Protein AF-0000000080769243 (afdb_homodimer)

Nearest PDB structures (foldseek):
  4acv-assembly1_B  TM=6.816E-01  e=6.305E-05  Listeria monocytogenes 10403S
  8gtf-assembly1_k  TM=6.529E-01  e=3.506E-05  Dinoroseobacter phage vB_DshS-R4C
  6u5f-assembly1_A  TM=6.646E-01  e=3.218E-04  Pseudomonas aeruginosa PAO1
  2gjv-assembly1_A  TM=6.285E-01  e=2.825E-04  Salmonella enterica subsp. enterica serovar Typhimurium
  6tba-assembly1_4A  TM=6.570E-01  e=7.512E-04  Rhodobacter capsulatus SB 1003

Radius of gyration: 19.77 Å; Cα contacts (8 Å, |Δi|>4): 513; chains: 2; bounding box: 41×65×38 Å

Foldseek 3Di:
DWPVVVLQVLLCVLFVSQEEEPDGDPPPDPWHKYKYFPAFDDDDDPDDDDQKGKTKMKMKIKHQDQVSQQVSVVVSVVSQCPPPAWNKAWPDDWDWDADPVVRITMIMTMTMTMIGD/DPPVVVLQVLLCVLFVSQEEEPDGDPPPDPWHKYKYFPAFDDDDDPDDRDQKDKTKMKMKIKHQDQVSQLVSVVVSVVSQCPPPAFVWAWPDDKDWDADPVVRITMIMTITMTMHGD

InterPro domains:
  IPR021508 Tail completion protein gp17 [PF11367] (15-115)

Structure (mmCIF, N/CA/C/O backbone):
data_AF-0000000080769243-model_v1
#
loop_
_entity.id
_entity.type
_entity.pdbx_description
1 polymer 'DUF3168 domain-containing protein'
#
loop_
_atom_site.group_PDB
_atom_site.id
_atom_site.type_symbol
_atom_site.label_atom_id
_atom_site.label_alt_id
_atom_site.label_comp_id
_atom_site.label_asym_id
_atom_site.label_entity_id
_atom_site.label_seq_id
_atom_site.pdbx_PDB_ins_code
_atom_site.Cartn_x
_atom_site.Cartn_y
_atom_site.Cartn_z
_atom_site.occupancy
_atom_site.B_iso_or_equiv
_atom_site.auth_seq_id
_atom_site.auth_comp_id
_atom_site.auth_asym_id
_atom_site.auth_atom_id
_atom_site.pdbx_PDB_model_num
ATOM 1 N N . MET A 1 1 ? 10.164 26.531 10.617 1 59.25 1 MET A N 1
ATOM 2 C CA . MET A 1 1 ? 10.5 25.141 10.367 1 59.25 1 MET A CA 1
ATOM 3 C C . MET A 1 1 ? 9.234 24.297 10.219 1 59.25 1 MET A C 1
ATOM 5 O O . MET A 1 1 ? 8.758 23.719 11.195 1 59.25 1 MET A O 1
ATOM 9 N N . ALA A 1 2 ? 8.359 24.609 9.273 1 86.56 2 ALA A N 1
ATOM 10 C CA . ALA A 1 2 ? 6.918 24.688 9.5 1 86.56 2 ALA A CA 1
ATOM 11 C C . ALA A 1 2 ? 6.246 23.344 9.25 1 86.56 2 ALA A C 1
ATOM 13 O O . ALA A 1 2 ? 6.43 22.406 10.023 1 86.56 2 ALA A O 1
ATOM 14 N N . VAL A 1 3 ? 6.09 23.016 8.141 1 94.38 3 VAL A N 1
ATOM 15 C CA . VAL A 1 3 ? 5.293 21.812 7.867 1 94.38 3 VAL A CA 1
ATOM 16 C C . VAL A 1 3 ? 6.133 20.562 8.109 1 94.38 3 VAL A C 1
ATOM 18 O O . VAL A 1 3 ? 5.617 19.547 8.562 1 94.38 3 VAL A O 1
ATOM 21 N N . GLU A 1 4 ? 7.527 20.641 7.988 1 95.06 4 GLU A N 1
ATOM 22 C CA . GLU A 1 4 ? 8.438 19.516 8.172 1 95.06 4 GLU A CA 1
ATOM 23 C C . GLU A 1 4 ? 8.523 19.125 9.641 1 95.06 4 GLU A C 1
ATOM 25 O O . GLU A 1 4 ? 8.656 17.938 9.961 1 95.06 4 GLU A O 1
ATOM 30 N N . ASP A 1 5 ? 8.492 20.078 10.5 1 96 5 ASP A N 1
ATOM 31 C CA . ASP A 1 5 ? 8.5 19.766 11.93 1 96 5 ASP A CA 1
ATOM 32 C C . ASP A 1 5 ? 7.238 19.016 12.336 1 96 5 ASP A C 1
ATOM 34 O O . ASP A 1 5 ? 7.297 18.094 13.148 1 96 5 ASP A O 1
ATOM 38 N N . ASP A 1 6 ? 6.117 19.484 11.836 1 97.19 6 ASP A N 1
ATOM 39 C CA . ASP A 1 6 ? 4.855 18.797 12.125 1 97.19 6 ASP A CA 1
ATOM 40 C C . ASP A 1 6 ? 4.859 17.375 11.578 1 97.19 6 ASP A C 1
ATOM 42 O O . ASP A 1 6 ? 4.355 16.453 12.227 1 97.19 6 ASP A O 1
ATOM 46 N N . ILE A 1 7 ? 5.465 17.203 10.391 1 97.88 7 ILE A N 1
ATOM 47 C CA . ILE A 1 7 ? 5.559 15.867 9.789 1 97.88 7 ILE A CA 1
ATOM 48 C C . ILE A 1 7 ? 6.395 14.961 10.68 1 97.88 7 ILE A C 1
ATOM 50 O O . ILE A 1 7 ? 5.996 13.828 10.977 1 97.88 7 ILE A O 1
ATOM 54 N N . ARG A 1 8 ? 7.523 15.43 11.125 1 97.88 8 ARG A N 1
ATOM 55 C CA . ARG A 1 8 ? 8.383 14.625 11.992 1 97.88 8 ARG A CA 1
ATOM 56 C C . ARG A 1 8 ? 7.68 14.281 13.297 1 97.88 8 ARG A C 1
ATOM 58 O O . ARG A 1 8 ? 7.75 13.148 13.773 1 97.88 8 ARG A O 1
ATOM 65 N N . ARG A 1 9 ? 6.992 15.25 13.812 1 97.94 9 ARG A N 1
ATOM 66 C CA . ARG A 1 9 ? 6.273 15.047 15.062 1 97.94 9 ARG A CA 1
ATOM 67 C C . ARG A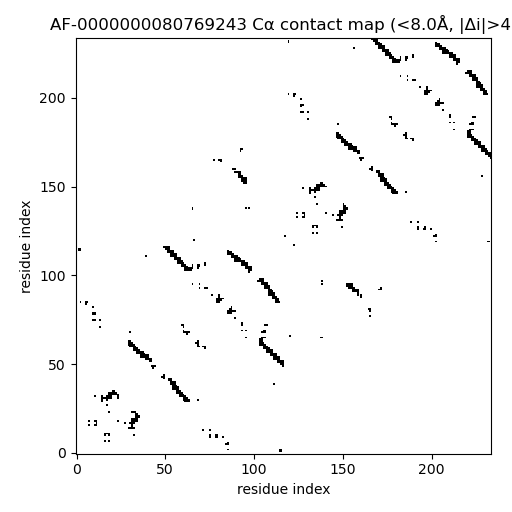 1 9 ? 5.281 13.891 14.945 1 97.94 9 ARG A C 1
ATOM 69 O O . ARG A 1 9 ? 5.184 13.055 15.836 1 97.94 9 ARG A O 1
ATOM 76 N N . VAL A 1 10 ? 4.582 13.844 13.867 1 98.25 10 VAL A N 1
ATOM 77 C CA . VAL A 1 10 ? 3.523 12.859 13.695 1 98.25 10 VAL A CA 1
ATOM 78 C C . VAL A 1 10 ? 4.133 11.508 13.336 1 98.25 10 VAL A C 1
ATOM 80 O O . VAL A 1 10 ? 3.666 10.461 13.805 1 98.25 10 VAL A O 1
ATOM 83 N N . ALA A 1 11 ? 5.223 11.484 12.531 1 98.69 11 ALA A N 1
ATOM 84 C CA . ALA A 1 11 ? 5.75 10.242 11.969 1 98.69 11 ALA A CA 1
ATOM 85 C C . ALA A 1 11 ? 6.723 9.57 12.938 1 98.69 11 ALA A C 1
ATOM 87 O O . ALA A 1 11 ? 6.871 8.352 12.93 1 98.69 11 ALA A O 1
ATOM 88 N N . ALA A 1 12 ? 7.297 10.297 13.836 1 98.5 12 ALA A N 1
ATOM 89 C CA . ALA A 1 12 ? 8.414 9.844 14.664 1 98.5 12 ALA A CA 1
ATOM 90 C C . ALA A 1 12 ? 8.016 8.648 15.523 1 98.5 12 ALA A C 1
ATOM 92 O O . ALA A 1 12 ? 8.766 7.676 15.633 1 98.5 12 ALA A O 1
ATOM 93 N N . PRO A 1 13 ? 6.848 8.594 16.109 1 98.38 13 PRO A N 1
ATOM 94 C CA . PRO A 1 13 ? 6.496 7.504 17.016 1 98.38 13 PRO A CA 1
ATOM 95 C C . PRO A 1 13 ? 6.422 6.148 16.328 1 98.38 13 PRO A C 1
ATOM 97 O O . PRO A 1 13 ? 6.5 5.105 16.984 1 98.38 13 PRO A O 1
ATOM 100 N N . PHE A 1 14 ? 6.336 6.129 15.07 1 98.31 14 PHE A N 1
ATOM 101 C CA . PHE A 1 14 ? 6.121 4.875 14.359 1 98.31 14 PHE A CA 1
ATOM 102 C C . PHE A 1 14 ? 7.453 4.219 14.008 1 98.31 14 PHE A C 1
ATOM 104 O O . PHE A 1 14 ? 7.496 3.041 13.648 1 98.31 14 PH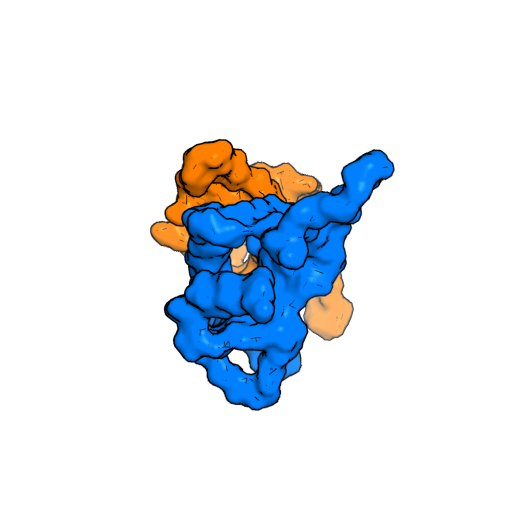E A O 1
ATOM 111 N N . VAL A 1 15 ? 8.594 5.062 14.055 1 98.5 15 VAL A N 1
ATOM 112 C CA . VAL A 1 15 ? 9.859 4.539 13.555 1 98.5 15 VAL A CA 1
ATOM 113 C C . VAL A 1 15 ? 11.008 5.02 14.445 1 98.5 15 VAL A C 1
ATOM 115 O O . VAL A 1 15 ? 12.117 5.25 13.969 1 98.5 15 VAL A O 1
ATOM 118 N N . ASP A 1 16 ? 10.695 5.246 15.688 1 97.44 16 ASP A N 1
ATOM 119 C CA . ASP A 1 16 ? 11.68 5.672 16.672 1 97.44 16 ASP A CA 1
ATOM 120 C C . ASP A 1 16 ? 12.508 6.84 16.156 1 97.44 16 ASP A C 1
ATOM 122 O O . ASP A 1 16 ? 13.742 6.809 16.219 1 97.44 16 ASP A O 1
ATOM 126 N N . ASP A 1 17 ? 11.891 7.805 15.484 1 97.69 17 ASP A N 1
ATOM 127 C CA . ASP A 1 17 ? 12.406 9.109 15.086 1 97.69 17 ASP A CA 1
ATOM 128 C C . ASP A 1 17 ? 13.266 9 13.828 1 97.69 17 ASP A C 1
ATOM 130 O O . ASP A 1 17 ? 13.945 9.961 13.445 1 97.69 17 ASP A O 1
ATOM 134 N N . ARG A 1 18 ? 13.234 7.848 13.219 1 98.5 18 ARG A N 1
ATOM 135 C CA . ARG A 1 18 ? 13.977 7.703 11.969 1 98.5 18 ARG A CA 1
ATOM 136 C C . ARG A 1 18 ? 13.148 8.18 10.781 1 98.5 18 ARG A C 1
ATOM 138 O O . ARG A 1 18 ? 12.734 7.379 9.938 1 98.5 18 ARG A O 1
ATOM 145 N N . VAL A 1 19 ? 12.93 9.484 10.734 1 98.62 19 VAL A N 1
ATOM 146 C CA . VAL A 1 19 ? 12.172 10.188 9.711 1 98.62 19 VAL A CA 1
ATOM 147 C C . VAL A 1 19 ? 13.094 11.117 8.922 1 98.62 19 VAL A C 1
ATOM 149 O O . VAL A 1 19 ? 13.727 12 9.5 1 98.62 19 VAL A O 1
ATOM 152 N N . PHE A 1 20 ? 13.172 10.922 7.586 1 98.31 20 PHE A N 1
ATOM 153 C CA . PHE A 1 20 ? 14.156 11.656 6.797 1 98.31 20 PHE A CA 1
ATOM 154 C C . PHE A 1 20 ? 13.508 12.289 5.57 1 98.31 20 PHE A C 1
ATOM 156 O O . PHE A 1 20 ? 12.727 11.641 4.871 1 98.31 20 PHE A O 1
ATOM 163 N N . PRO A 1 21 ? 13.805 13.508 5.293 1 96.44 21 PRO A N 1
ATOM 164 C CA . PRO A 1 21 ? 13.406 14.07 4 1 96.44 21 PRO A CA 1
ATOM 165 C C . PRO A 1 21 ? 14.195 13.484 2.832 1 96.44 21 PRO A C 1
ATOM 167 O O . PRO A 1 21 ? 15.406 13.25 2.951 1 96.44 21 PRO A O 1
ATOM 170 N N . ASP A 1 22 ? 13.555 13.164 1.809 1 94.38 22 ASP A N 1
ATOM 171 C CA . ASP A 1 22 ? 14.094 12.719 0.526 1 94.38 22 ASP A CA 1
ATOM 172 C C . ASP A 1 22 ? 14.703 11.32 0.638 1 94.38 22 ASP A C 1
ATOM 174 O O . ASP A 1 22 ? 14.109 10.344 0.177 1 94.38 22 ASP A O 1
ATOM 178 N N . GLU A 1 23 ? 15.852 11.188 1.391 1 93.19 23 GLU A N 1
ATOM 179 C CA . GLU A 1 23 ? 16.547 9.906 1.482 1 93.19 23 GLU A CA 1
ATOM 180 C C . GLU A 1 23 ? 17.125 9.688 2.877 1 93.19 23 GLU A C 1
ATOM 182 O O . GLU A 1 23 ? 17.562 10.641 3.527 1 93.19 23 GLU A O 1
ATOM 187 N N . ALA A 1 24 ? 17.031 8.453 3.271 1 95.81 24 ALA A N 1
ATOM 188 C CA . ALA A 1 24 ? 17.672 8.078 4.531 1 95.81 24 ALA A CA 1
ATOM 189 C C . ALA A 1 24 ? 19.156 7.805 4.332 1 95.81 24 ALA A C 1
ATOM 191 O O . ALA A 1 24 ? 19.578 7.332 3.268 1 95.81 24 ALA A O 1
ATOM 192 N N . PRO A 1 25 ? 20 8.148 5.406 1 94.56 25 PRO A N 1
ATOM 193 C CA . PRO A 1 25 ? 21.406 7.727 5.336 1 94.56 25 PRO A CA 1
ATOM 194 C C . PRO A 1 25 ? 21.562 6.227 5.098 1 94.56 25 PRO A C 1
ATOM 196 O O . PRO A 1 25 ? 20.688 5.445 5.473 1 94.56 25 PRO A O 1
ATOM 199 N N . ALA A 1 26 ? 22.734 5.949 4.551 1 88.25 26 ALA A N 1
ATOM 200 C CA . ALA A 1 26 ? 23.047 4.539 4.312 1 88.25 26 ALA A CA 1
ATOM 201 C C . ALA A 1 26 ? 23.047 3.752 5.617 1 88.25 26 ALA A C 1
ATOM 203 O O . ALA A 1 26 ? 23.469 4.262 6.656 1 88.25 26 ALA A O 1
ATOM 204 N N . ASP A 1 27 ? 22.516 2.713 5.699 1 90.12 27 ASP A N 1
ATOM 205 C CA . ASP A 1 27 ? 22.578 1.75 6.793 1 90.12 27 ASP A CA 1
ATOM 206 C C . ASP A 1 27 ? 21.609 2.127 7.906 1 90.12 27 ASP A C 1
ATOM 208 O O . ASP A 1 27 ? 21.75 1.683 9.047 1 90.12 27 ASP A O 1
ATOM 212 N N . THR A 1 28 ? 20.672 3.086 7.598 1 96.06 28 THR A N 1
ATOM 213 C CA . THR A 1 28 ? 19.641 3.387 8.586 1 96.06 28 THR A CA 1
ATOM 214 C C . THR A 1 28 ? 18.938 2.111 9.031 1 96.06 28 THR A C 1
ATOM 216 O O . THR A 1 28 ? 18.484 1.322 8.195 1 96.06 28 THR A O 1
ATOM 219 N N . PRO A 1 29 ? 18.891 1.862 10.375 1 96.81 29 PRO A N 1
ATOM 220 C CA . PRO A 1 29 ? 18.141 0.688 10.836 1 96.81 29 PRO A CA 1
ATOM 221 C C . PRO A 1 29 ? 16.656 0.736 10.453 1 96.81 29 PRO A C 1
ATOM 223 O O . PRO A 1 29 ? 16.078 1.819 10.367 1 96.81 29 PRO A O 1
ATOM 226 N N . LEU A 1 30 ? 16.047 -0.409 10.367 1 96.62 30 LEU A N 1
ATOM 227 C CA . LEU A 1 30 ? 14.625 -0.543 10.055 1 96.62 30 LEU A CA 1
ATOM 228 C C . LEU A 1 30 ? 13.789 -0.643 11.328 1 96.62 30 LEU A C 1
ATOM 230 O O . LEU A 1 30 ? 14.281 -1.127 12.359 1 96.62 30 LEU A O 1
ATOM 234 N N . PRO A 1 31 ? 12.609 -0.027 11.211 1 98.06 31 PRO A N 1
ATOM 235 C CA . PRO A 1 31 ? 11.938 0.695 10.125 1 98.06 31 PRO A CA 1
ATOM 236 C C . PRO A 1 31 ? 12.242 2.191 10.133 1 98.06 31 PRO A C 1
ATOM 238 O O . PRO A 1 31 ? 12.602 2.744 11.18 1 98.06 31 PRO A O 1
ATOM 241 N N . TYR A 1 32 ? 12.086 2.838 9.039 1 98.5 32 TYR A N 1
ATOM 242 C CA . TYR A 1 32 ? 12.203 4.289 8.953 1 98.5 32 TYR A CA 1
ATOM 243 C C . TYR A 1 32 ? 11.25 4.852 7.902 1 98.5 32 TYR A C 1
ATOM 245 O O . TYR A 1 32 ? 10.688 4.102 7.098 1 98.5 32 TYR A O 1
ATOM 253 N N . VAL A 1 33 ? 11.062 6.152 7.902 1 98.56 33 VAL A N 1
ATOM 254 C CA . VAL A 1 33 ? 10.188 6.863 6.973 1 98.56 33 VAL A CA 1
ATOM 255 C C . VAL A 1 33 ? 11 7.891 6.191 1 98.56 33 VAL A C 1
ATOM 257 O O . VAL A 1 33 ? 11.82 8.609 6.762 1 98.56 33 VAL A O 1
ATOM 260 N N . THR A 1 34 ? 10.797 7.918 4.898 1 97.94 34 THR A N 1
ATOM 261 C CA . THR A 1 34 ? 11.219 9.062 4.094 1 97.94 34 THR A CA 1
ATOM 262 C C . THR A 1 34 ? 10 9.82 3.566 1 97.94 34 THR A C 1
ATOM 264 O O . THR A 1 34 ? 8.922 9.25 3.41 1 97.94 34 THR A O 1
ATOM 267 N N . TYR A 1 35 ? 10.133 11.086 3.355 1 98.31 35 TYR A N 1
ATOM 268 C CA . TYR A 1 35 ? 9.07 11.883 2.75 1 98.31 35 TYR A CA 1
ATOM 269 C C . TYR A 1 35 ? 9.656 12.969 1.853 1 98.31 35 TYR A C 1
ATOM 271 O O . TYR A 1 35 ? 10.789 13.406 2.055 1 98.31 35 TYR A O 1
ATOM 279 N N . GLN A 1 36 ? 8.859 13.328 0.848 1 96.38 36 GLN A N 1
ATOM 280 C CA . GLN A 1 36 ? 9.25 14.391 -0.078 1 96.38 36 GLN A CA 1
ATOM 281 C C . GLN A 1 36 ? 8.023 15.117 -0.618 1 96.38 36 GLN A C 1
ATOM 283 O O . GLN A 1 36 ? 6.988 14.5 -0.882 1 96.38 36 GLN A O 1
ATOM 288 N N . GLN A 1 37 ? 8.141 16.422 -0.727 1 94.12 37 GLN A N 1
ATOM 289 C CA . GLN A 1 37 ? 7.117 17.156 -1.47 1 94.12 37 GLN A CA 1
ATOM 290 C C . GLN A 1 37 ? 7.277 16.938 -2.973 1 94.12 37 GLN A C 1
ATOM 292 O O . GLN A 1 37 ? 8.336 17.219 -3.537 1 94.12 37 GLN A O 1
ATOM 297 N N . ILE A 1 38 ? 6.285 16.5 -3.607 1 93.12 38 ILE A N 1
ATOM 298 C CA . ILE A 1 38 ? 6.383 16.141 -5.02 1 93.12 38 ILE A CA 1
ATOM 299 C C . ILE A 1 38 ? 5.445 17.016 -5.844 1 93.12 38 ILE A C 1
ATOM 301 O O . ILE A 1 38 ? 5.098 16.672 -6.973 1 93.12 38 ILE A O 1
ATOM 305 N N . GLY A 1 39 ? 4.961 18.031 -5.309 1 89.69 39 GLY A N 1
ATOM 306 C CA . GLY A 1 39 ? 4.07 18.969 -5.969 1 89.69 39 GLY A CA 1
ATOM 307 C C . GLY A 1 39 ? 3.127 19.672 -5.012 1 89.69 39 GLY A C 1
ATOM 308 O O . GLY A 1 39 ? 3.477 19.922 -3.855 1 89.69 39 GLY A O 1
ATOM 309 N N . GLY A 1 40 ? 1.991 20.125 -5.512 1 83.75 40 GLY A N 1
ATOM 310 C CA . GLY A 1 40 ? 0.984 20.828 -4.734 1 83.75 40 GLY A CA 1
ATOM 311 C C . GLY A 1 40 ? 0.076 21.688 -5.582 1 83.75 40 GLY A C 1
ATOM 312 O O . GLY A 1 40 ? 0.248 21.781 -6.801 1 83.75 40 GLY A O 1
ATOM 313 N N . ARG A 1 41 ? -1.071 22.047 -5.039 1 73.94 41 ARG A N 1
ATOM 314 C CA . ARG A 1 41 ? -2.025 22.922 -5.711 1 73.94 41 ARG A CA 1
ATOM 315 C C . ARG A 1 41 ? -1.67 24.391 -5.488 1 73.94 41 ARG A C 1
ATOM 317 O O . ARG A 1 41 ? -1.528 24.828 -4.344 1 73.94 41 ARG A O 1
ATOM 324 N N . PRO A 1 42 ? -1.353 25 -6.746 1 70.44 42 PRO A N 1
ATOM 325 C CA . PRO A 1 42 ? -1.175 26.438 -6.535 1 70.44 42 PRO A CA 1
ATOM 326 C C . PRO A 1 42 ? -2.469 27.141 -6.125 1 70.44 42 PRO A C 1
ATOM 328 O O . PRO A 1 42 ? -3.549 26.766 -6.598 1 70.44 42 PRO A O 1
ATOM 331 N N . PHE A 1 43 ? -2.512 27.688 -5.02 1 65.69 43 PHE A N 1
ATOM 332 C CA . PHE A 1 43 ? -3.648 28.5 -4.617 1 65.69 43 PHE A CA 1
ATOM 333 C C . PHE A 1 43 ? -3.346 29.984 -4.812 1 65.69 43 PHE A C 1
ATOM 335 O O . PHE A 1 43 ? -2.402 30.516 -4.223 1 65.69 43 PHE A O 1
ATOM 342 N N . THR A 1 44 ? -3.762 30.531 -6.055 1 66.19 44 THR A N 1
ATOM 343 C CA . THR A 1 44 ? -3.555 31.953 -6.289 1 66.19 44 THR A CA 1
ATOM 344 C C . THR A 1 44 ? -4.844 32.75 -6.051 1 66.19 44 THR A C 1
ATOM 346 O O . THR A 1 44 ? -5.93 32.281 -6.41 1 66.19 44 THR A O 1
ATOM 349 N N . PHE A 1 45 ? -4.793 33.562 -5.059 1 64.56 45 PHE A N 1
ATOM 350 C CA . PHE A 1 45 ? -5.875 34.531 -4.938 1 64.56 45 PHE A CA 1
ATOM 351 C C . PHE A 1 45 ? -5.656 35.719 -5.875 1 64.56 45 PHE A C 1
ATOM 353 O O . PHE A 1 45 ? -4.52 36.031 -6.254 1 64.56 45 PHE A O 1
ATOM 360 N N . LEU A 1 46 ? -6.836 36.125 -6.449 1 65.81 46 LEU A N 1
ATOM 361 C CA . LEU A 1 46 ? -6.773 37.344 -7.238 1 65.81 46 LEU A CA 1
ATOM 362 C C . LEU A 1 46 ? -6.039 38.469 -6.48 1 65.81 46 LEU A C 1
ATOM 364 O O . LEU A 1 46 ? -5.32 39.25 -7.082 1 65.81 46 LEU A O 1
ATOM 368 N N . ASP A 1 47 ? -6.375 38.656 -5.191 1 65 47 ASP A N 1
ATOM 369 C CA . ASP A 1 47 ? -5.762 39.75 -4.453 1 65 47 ASP A CA 1
ATOM 370 C C . ASP A 1 47 ? -4.922 39.219 -3.287 1 65 47 ASP A C 1
ATOM 372 O O . ASP A 1 47 ? -5.465 38.781 -2.279 1 65 47 ASP A O 1
ATOM 376 N N . GLY A 1 48 ? -3.613 39.188 -3.355 1 70.75 48 GLY A N 1
ATOM 377 C CA . GLY A 1 48 ? -2.621 39 -2.311 1 70.75 48 GLY A CA 1
ATOM 378 C C . GLY A 1 48 ? -2.193 37.531 -2.164 1 70.75 48 GLY A C 1
ATOM 379 O O . GLY A 1 48 ? -2.508 36.719 -3.016 1 70.75 48 GLY A O 1
ATOM 380 N N . LEU A 1 49 ? -1.241 37.344 -1.346 1 72.06 49 LEU A N 1
ATOM 381 C CA . LEU A 1 49 ? -0.679 36.031 -1.06 1 72.06 49 LEU A CA 1
ATOM 382 C C . LEU A 1 49 ? -1.528 35.281 -0.034 1 72.06 49 LEU A C 1
ATOM 384 O O . LEU A 1 49 ? -1.909 35.844 0.992 1 72.06 49 LEU A O 1
ATOM 388 N N . PRO A 1 50 ? -2.053 34.094 -0.339 1 74.94 50 PRO A N 1
ATOM 389 C CA . PRO A 1 50 ? -2.771 33.312 0.665 1 74.94 50 PRO A CA 1
ATOM 390 C C . PRO A 1 50 ? -1.926 33.031 1.901 1 74.94 50 PRO A C 1
ATOM 392 O O . PRO A 1 50 ? -0.695 33 1.819 1 74.94 50 PRO A O 1
ATOM 395 N N . ASP A 1 51 ? -2.609 32.906 3.053 1 84.19 51 ASP A N 1
ATOM 396 C CA . ASP A 1 51 ? -1.933 32.625 4.32 1 84.19 51 ASP A CA 1
ATOM 397 C C . ASP A 1 51 ? -1.552 31.172 4.449 1 84.19 51 ASP A C 1
ATOM 399 O O . ASP A 1 51 ? -0.838 30.781 5.379 1 84.19 51 ASP A O 1
ATOM 403 N N . LYS A 1 52 ? -2.068 30.422 3.355 1 87.69 52 LYS A N 1
ATOM 404 C CA . LYS A 1 52 ? -1.726 29 3.408 1 87.69 52 LYS A CA 1
ATOM 405 C C . LYS A 1 52 ? -1.121 28.531 2.086 1 87.69 52 LYS A C 1
ATOM 407 O O . LYS A 1 52 ? -1.389 29.109 1.034 1 87.69 52 LYS A O 1
ATOM 412 N N . ARG A 1 53 ? -0.309 27.484 2.236 1 88.81 53 ARG A N 1
ATOM 413 C CA . ARG A 1 53 ? 0.226 26.75 1.095 1 88.81 53 ARG A CA 1
ATOM 414 C C . ARG A 1 53 ? -0.256 25.312 1.102 1 88.81 53 ARG A C 1
ATOM 416 O O . ARG A 1 53 ? -0.521 24.734 2.164 1 88.81 53 ARG A O 1
ATOM 423 N N . ASN A 1 54 ? -0.413 24.891 -0.115 1 92.75 54 ASN A N 1
ATOM 424 C CA . ASN A 1 54 ? -0.703 23.469 -0.259 1 92.75 54 ASN A CA 1
ATOM 425 C C . ASN A 1 54 ? 0.491 22.703 -0.828 1 92.75 54 ASN A C 1
ATOM 427 O O . ASN A 1 54 ? 1.153 23.188 -1.751 1 92.75 54 ASN A O 1
ATOM 431 N N . GLY A 1 55 ? 0.799 21.531 -0.244 1 94.12 55 GLY A N 1
ATOM 432 C CA . GLY A 1 55 ? 1.821 20.641 -0.761 1 94.12 55 GLY A CA 1
ATOM 433 C C . GLY A 1 55 ? 1.349 19.203 -0.88 1 94.12 55 GLY A C 1
ATOM 434 O O . GLY A 1 55 ? 0.587 18.719 -0.038 1 94.12 55 GLY A O 1
ATOM 435 N N . ARG A 1 56 ? 1.764 18.578 -1.984 1 95.94 56 ARG A N 1
ATOM 436 C CA . ARG A 1 56 ? 1.649 17.125 -2.082 1 95.94 56 ARG A CA 1
ATOM 437 C C . ARG A 1 56 ? 2.9 16.438 -1.542 1 95.94 56 ARG A C 1
ATOM 439 O O . ARG A 1 56 ? 3.994 16.609 -2.08 1 95.94 56 ARG A O 1
ATOM 446 N N . PHE A 1 57 ? 2.693 15.617 -0.484 1 97.25 57 PHE A N 1
ATOM 447 C CA . PHE A 1 57 ? 3.809 14.945 0.169 1 97.25 57 PHE A CA 1
ATOM 448 C C . PHE A 1 57 ? 3.709 13.438 -0.012 1 97.25 57 PHE A C 1
ATOM 450 O O . PHE A 1 57 ? 2.66 12.844 0.244 1 97.25 57 PHE A O 1
ATOM 457 N N . GLN A 1 58 ? 4.75 12.914 -0.547 1 97 58 GLN A N 1
ATOM 458 C CA . GLN A 1 58 ? 4.855 11.469 -0.656 1 97 58 GLN A CA 1
ATOM 459 C C . GLN A 1 58 ? 5.586 10.875 0.547 1 97 58 GLN A C 1
ATOM 461 O O . GLN A 1 58 ? 6.66 11.352 0.923 1 97 58 GLN A O 1
ATOM 466 N N . PHE A 1 59 ? 5 9.875 1.217 1 98.25 59 PHE A N 1
ATOM 467 C CA . PHE A 1 59 ? 5.609 9.148 2.322 1 98.25 59 PHE A CA 1
ATOM 468 C C . PHE A 1 59 ? 5.965 7.727 1.905 1 98.25 59 PHE A C 1
ATOM 470 O O . PHE A 1 59 ? 5.184 7.066 1.216 1 98.25 59 PHE A O 1
ATOM 477 N N . ASN A 1 60 ? 7.129 7.281 2.338 1 97.5 60 ASN A N 1
ATOM 478 C CA . ASN A 1 60 ? 7.566 5.898 2.191 1 97.5 60 ASN A CA 1
ATOM 479 C C . ASN A 1 60 ? 8 5.301 3.529 1 97.5 60 ASN A C 1
ATOM 481 O O . ASN A 1 60 ? 8.875 5.844 4.199 1 97.5 60 ASN A O 1
ATOM 485 N N . LEU A 1 61 ? 7.348 4.301 3.893 1 98.06 61 LEU A N 1
ATOM 486 C CA . LEU A 1 61 ? 7.742 3.555 5.082 1 98.06 61 LEU A CA 1
ATOM 487 C C . LEU A 1 61 ? 8.492 2.281 4.703 1 98.06 61 LEU A C 1
ATOM 489 O O . LEU A 1 61 ? 7.965 1.445 3.963 1 98.06 61 LEU A O 1
ATOM 493 N N . TRP A 1 62 ? 9.719 2.17 5.156 1 96.88 62 TRP A N 1
ATOM 494 C CA . TRP A 1 62 ? 10.586 1.037 4.859 1 96.88 62 TRP A CA 1
ATOM 495 C C . TRP A 1 62 ? 10.734 0.129 6.078 1 96.88 62 TRP A C 1
ATOM 497 O O . TRP A 1 62 ? 10.977 0.605 7.188 1 96.88 62 TRP A O 1
ATOM 507 N N . ALA A 1 63 ? 10.555 -1.212 5.844 1 96 63 ALA A N 1
ATOM 508 C CA . ALA A 1 63 ? 10.656 -2.201 6.914 1 96 63 ALA A CA 1
ATOM 509 C C . ALA A 1 63 ? 11.227 -3.518 6.391 1 96 63 ALA A C 1
ATOM 511 O O . ALA A 1 63 ? 11.562 -3.627 5.211 1 96 63 ALA A O 1
ATOM 512 N N . GLU A 1 64 ? 11.375 -4.441 7.316 1 92.44 64 GLU A N 1
ATOM 513 C CA . GLU 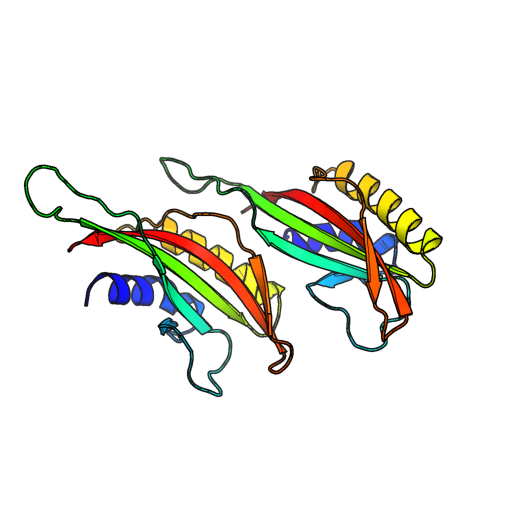A 1 64 ? 11.969 -5.73 6.973 1 92.44 64 GLU A CA 1
ATOM 514 C C . GLU A 1 64 ? 11.008 -6.578 6.148 1 92.44 64 GLU A C 1
ATOM 516 O O . GLU A 1 64 ? 11.43 -7.324 5.262 1 92.44 64 GLU A O 1
ATOM 521 N N . THR A 1 65 ? 9.68 -6.441 6.488 1 89.44 65 THR A N 1
ATOM 522 C CA . THR A 1 65 ? 8.688 -7.266 5.805 1 89.44 65 THR A CA 1
ATOM 523 C C . THR A 1 65 ? 7.574 -6.402 5.227 1 89.44 65 THR A C 1
ATOM 525 O O . THR A 1 65 ? 7.336 -5.289 5.695 1 89.44 65 THR A O 1
ATOM 528 N N . ARG A 1 66 ? 6.914 -6.934 4.293 1 90 66 ARG A N 1
ATOM 529 C CA . ARG A 1 66 ? 5.781 -6.262 3.666 1 90 66 ARG A CA 1
ATOM 530 C C . ARG A 1 66 ? 4.68 -5.984 4.684 1 90 66 ARG A C 1
ATOM 532 O O . ARG A 1 66 ? 4.117 -4.887 4.715 1 90 66 ARG A O 1
ATOM 539 N N . ASP A 1 67 ? 4.418 -7.008 5.504 1 88.81 67 ASP A N 1
ATOM 540 C CA . ASP A 1 67 ? 3.361 -6.859 6.504 1 88.81 67 ASP A CA 1
ATOM 541 C C . ASP A 1 67 ? 3.676 -5.723 7.473 1 88.81 67 ASP A C 1
ATOM 543 O O . ASP A 1 67 ? 2.795 -4.93 7.809 1 88.81 67 ASP A O 1
ATOM 547 N N . GLU A 1 68 ? 4.887 -5.672 7.875 1 92.88 68 GLU A N 1
ATOM 548 C CA . GLU A 1 68 ? 5.301 -4.621 8.805 1 92.88 68 GLU A CA 1
ATOM 549 C C . GLU A 1 68 ? 5.23 -3.248 8.141 1 92.88 68 GLU A C 1
ATOM 551 O O . GLU A 1 68 ? 4.699 -2.301 8.727 1 92.88 68 GLU A O 1
ATOM 556 N N . ALA A 1 69 ? 5.723 -3.123 6.879 1 95.75 69 ALA A N 1
ATOM 557 C CA . ALA A 1 69 ? 5.715 -1.852 6.16 1 95.75 69 ALA A CA 1
ATOM 558 C C . ALA A 1 69 ? 4.289 -1.357 5.938 1 95.75 69 ALA A C 1
ATOM 560 O O . ALA A 1 69 ? 3.982 -0.189 6.188 1 95.75 69 ALA A O 1
ATOM 561 N N . SER A 1 70 ? 3.457 -2.26 5.512 1 94.81 70 SER A N 1
ATOM 562 C CA . SER A 1 70 ? 2.072 -1.898 5.227 1 94.81 70 SER A CA 1
ATOM 563 C C . SER A 1 70 ? 1.323 -1.527 6.504 1 94.81 70 SER A C 1
ATOM 565 O O . SER A 1 70 ? 0.561 -0.558 6.52 1 94.81 70 SER A O 1
ATOM 567 N N . GLY A 1 71 ? 1.509 -2.316 7.527 1 94.44 71 GLY A N 1
ATOM 568 C CA . GLY A 1 71 ? 0.859 -2.033 8.797 1 94.44 71 GLY A CA 1
ATOM 569 C C . GLY A 1 71 ? 1.246 -0.686 9.375 1 94.44 71 GLY A C 1
ATOM 570 O O . GLY A 1 71 ? 0.382 0.09 9.789 1 94.44 71 GLY A O 1
ATOM 571 N N . LEU A 1 72 ? 2.531 -0.393 9.375 1 97.12 72 LEU A N 1
ATOM 572 C CA . LEU A 1 72 ? 3.021 0.87 9.914 1 97.12 72 LEU A CA 1
ATOM 573 C C . LEU A 1 72 ? 2.568 2.043 9.055 1 97.12 72 LEU A C 1
ATOM 575 O O . LEU A 1 72 ? 2.227 3.107 9.578 1 97.12 72 LEU A O 1
ATOM 579 N N . MET A 1 73 ? 2.582 1.871 7.746 1 97.12 73 MET A N 1
ATOM 580 C CA . MET A 1 73 ? 2.16 2.949 6.855 1 97.12 73 MET A CA 1
ATOM 581 C C . MET A 1 73 ? 0.685 3.279 7.062 1 97.12 73 MET A C 1
ATOM 583 O O . MET A 1 73 ? 0.297 4.449 7.043 1 97.12 73 MET A O 1
ATOM 587 N N . ARG A 1 74 ? -0.146 2.301 7.262 1 95.75 74 ARG A N 1
ATOM 588 C CA . ARG A 1 74 ? -1.564 2.541 7.508 1 95.75 74 ARG A CA 1
ATOM 589 C C . ARG A 1 74 ? -1.772 3.297 8.812 1 95.75 74 ARG A C 1
ATOM 591 O O . ARG A 1 74 ? -2.598 4.211 8.883 1 95.75 74 ARG A O 1
ATOM 598 N N . ALA A 1 75 ? -1.023 2.857 9.805 1 96.31 75 ALA A N 1
ATOM 599 C CA . ALA A 1 75 ? -1.102 3.559 11.086 1 96.31 75 ALA A CA 1
ATOM 600 C C . ALA A 1 75 ? -0.632 5.004 10.945 1 96.31 75 ALA A C 1
ATOM 602 O O . ALA A 1 75 ? -1.239 5.914 11.516 1 96.31 75 ALA A O 1
ATOM 603 N N . LEU A 1 76 ? 0.43 5.219 10.227 1 97.94 76 LEU A N 1
ATOM 604 C CA . LEU A 1 76 ? 0.942 6.559 9.961 1 97.94 76 LEU A CA 1
ATOM 605 C C . LEU A 1 76 ? -0.08 7.391 9.195 1 97.94 76 LEU A C 1
ATOM 607 O O . LEU A 1 76 ? -0.302 8.562 9.516 1 97.94 76 LEU A O 1
ATOM 611 N N . ALA A 1 77 ? -0.664 6.773 8.227 1 96.06 77 ALA A N 1
ATOM 612 C CA . ALA A 1 77 ? -1.686 7.461 7.441 1 96.06 77 ALA A CA 1
ATOM 613 C C . ALA A 1 77 ? -2.828 7.941 8.336 1 96.06 77 ALA A C 1
ATOM 615 O O . ALA A 1 77 ? -3.258 9.094 8.234 1 96.06 77 ALA A O 1
ATOM 616 N N . ASP A 1 78 ? -3.268 7.062 9.219 1 94.88 78 ASP A N 1
ATOM 617 C CA . ASP A 1 78 ? -4.32 7.434 10.156 1 94.88 78 ASP A CA 1
ATOM 618 C C . ASP A 1 78 ? -3.895 8.625 11.016 1 94.88 78 ASP A C 1
ATOM 620 O O . ASP A 1 78 ? -4.676 9.555 11.227 1 94.88 78 ASP A O 1
ATOM 624 N N . ALA A 1 79 ? -2.701 8.594 11.445 1 96.94 79 ALA A N 1
ATOM 625 C CA . ALA A 1 79 ? -2.186 9.656 12.312 1 96.94 79 ALA A CA 1
ATOM 626 C C . ALA A 1 79 ? -2.076 10.977 11.562 1 96.94 79 ALA A C 1
ATOM 628 O O . ALA A 1 79 ? -2.393 12.039 12.109 1 96.94 79 ALA A O 1
ATOM 629 N N . LEU A 1 80 ? -1.639 10.93 10.32 1 96.62 80 LEU A N 1
ATOM 630 C CA . LEU A 1 80 ? -1.523 12.133 9.508 1 96.62 80 LEU A CA 1
ATOM 631 C C . LEU A 1 80 ? -2.893 12.758 9.258 1 96.62 80 LEU A C 1
ATOM 633 O O . LEU A 1 80 ? -3.039 13.977 9.289 1 96.62 80 LEU A O 1
ATOM 637 N N . GLU A 1 81 ? -3.854 11.938 9.07 1 94.62 81 GLU A N 1
ATOM 638 C CA . GLU A 1 81 ? -5.207 12.398 8.773 1 94.62 81 GLU A CA 1
ATOM 639 C C . GLU A 1 81 ? -5.875 12.977 10.016 1 94.62 81 GLU A C 1
ATOM 641 O O . GLU A 1 81 ? -6.586 13.977 9.938 1 94.62 81 GLU A O 1
ATOM 646 N N . LEU A 1 82 ? -5.621 12.344 11.156 1 94.44 82 LEU A N 1
ATOM 647 C CA . LEU A 1 82 ? -6.336 12.711 12.383 1 94.44 82 LEU A CA 1
ATOM 648 C C . LEU A 1 82 ? -5.605 13.82 13.125 1 94.44 82 LEU A C 1
ATOM 650 O O . LEU A 1 82 ? -6.168 14.43 14.039 1 94.44 82 LEU A O 1
ATOM 654 N N . ASP A 1 83 ? -4.34 14.062 12.719 1 95.75 83 ASP A N 1
ATOM 655 C CA . ASP A 1 83 ? -3.582 15.094 13.414 1 95.75 83 ASP A CA 1
ATOM 656 C C . ASP A 1 83 ? -4.281 16.453 13.312 1 95.75 83 ASP A C 1
ATOM 658 O O . ASP A 1 83 ? -4.68 16.875 12.227 1 95.75 83 ASP A O 1
ATOM 662 N N . ALA A 1 84 ? -4.316 17.156 14.391 1 94.31 84 ALA A N 1
ATOM 663 C CA . ALA A 1 84 ? -5.094 18.391 14.469 1 94.31 84 ALA A CA 1
ATOM 664 C C . ALA A 1 84 ? -4.426 19.5 13.672 1 94.31 84 ALA A C 1
ATOM 666 O O . ALA A 1 84 ? -5.086 20.469 13.258 1 94.31 84 ALA A O 1
ATOM 667 N N . VAL A 1 85 ? -3.162 19.438 13.453 1 94.81 85 VAL A N 1
ATOM 668 C CA . VAL A 1 85 ? -2.422 20.5 12.773 1 94.81 85 VAL A CA 1
ATOM 669 C C . VAL A 1 85 ? -2.311 20.188 11.281 1 94.81 85 VAL A C 1
ATOM 671 O O . VAL A 1 85 ? -2.682 21 10.438 1 94.81 85 VAL A O 1
ATOM 674 N N . LEU A 1 86 ? -1.927 18.953 10.875 1 94.94 86 LEU A N 1
ATOM 675 C CA . LEU A 1 86 ? -1.653 18.609 9.484 1 94.94 86 LEU A CA 1
ATOM 676 C C . LEU A 1 86 ? -2.951 18.375 8.719 1 94.94 86 LEU A C 1
ATOM 678 O O . LEU A 1 86 ? -3.086 18.797 7.574 1 94.94 86 LEU A O 1
ATOM 682 N N . GLN A 1 87 ? -3.859 17.531 9.336 1 92.94 87 GLN A N 1
ATOM 683 C CA . GLN A 1 87 ? -5.113 17.156 8.688 1 92.94 87 GLN A CA 1
ATOM 684 C C . GLN A 1 87 ? -4.883 16.719 7.246 1 92.94 87 GLN A C 1
ATOM 686 O O . GLN A 1 87 ? -5.547 17.219 6.328 1 92.94 87 GLN A O 1
ATOM 691 N N . ALA A 1 88 ? -4.012 15.852 7.102 1 94.88 88 ALA A N 1
ATOM 692 C CA . ALA A 1 88 ? -3.607 15.43 5.762 1 94.88 88 ALA A CA 1
ATOM 693 C C . ALA A 1 88 ? -4.738 14.688 5.055 1 94.88 88 ALA A C 1
ATOM 695 O O . ALA A 1 88 ? -5.453 13.898 5.672 1 94.88 88 ALA A O 1
ATOM 696 N N . THR A 1 89 ? -4.84 14.945 3.742 1 93.31 89 THR A N 1
ATOM 697 C CA . THR A 1 89 ? -5.812 14.258 2.906 1 93.31 89 THR A CA 1
ATOM 698 C C . THR A 1 89 ? -5.125 13.25 1.991 1 93.31 89 THR A C 1
ATOM 700 O O . THR A 1 89 ? -4.266 13.617 1.188 1 93.31 89 THR A O 1
ATOM 703 N N . PRO A 1 90 ? -5.551 12.016 2.145 1 94.38 90 PRO A N 1
ATOM 704 C CA . PRO A 1 90 ? -4.93 11.031 1.248 1 94.38 90 PRO A CA 1
ATOM 705 C C . PRO A 1 90 ? -5.277 11.273 -0.219 1 94.38 90 PRO A C 1
ATOM 707 O O . PRO A 1 90 ? -6.414 11.641 -0.537 1 94.38 90 PRO A O 1
ATOM 710 N N . LEU A 1 91 ? -4.32 11.117 -1.155 1 92.12 91 LEU A N 1
ATOM 711 C CA . LEU A 1 91 ? -4.527 11.289 -2.59 1 92.12 91 LEU A CA 1
ATOM 712 C C . LEU A 1 91 ? -4.598 9.938 -3.293 1 92.12 91 LEU A C 1
ATOM 714 O O . LEU A 1 91 ? -4.691 9.875 -4.52 1 92.12 91 LEU A O 1
ATOM 718 N N . GLY A 1 92 ? -4.672 8.922 -2.594 1 89.94 92 GLY A N 1
ATOM 719 C CA . GLY A 1 92 ? -4.75 7.52 -2.977 1 89.94 92 GLY A CA 1
ATOM 720 C C . GLY A 1 92 ? -4.484 6.57 -1.823 1 89.94 92 GLY A C 1
ATOM 721 O O . GLY A 1 92 ? -4.332 7.004 -0.679 1 89.94 92 GLY A O 1
ATOM 722 N N . GLU A 1 93 ? -4.535 5.324 -2.152 1 91.44 93 GLU A N 1
ATOM 723 C CA . GLU A 1 93 ? -4.227 4.344 -1.113 1 91.44 93 GLU A CA 1
ATOM 724 C C . GLU A 1 93 ? -2.811 3.803 -1.268 1 91.44 93 GLU A C 1
ATOM 726 O O . GLU A 1 93 ? -2.127 4.105 -2.248 1 91.44 93 GLU A O 1
ATOM 731 N N . LEU A 1 94 ? -2.43 3.094 -0.233 1 92.62 94 LEU A N 1
ATOM 732 C CA . LEU A 1 94 ? -1.089 2.541 -0.067 1 92.62 94 LEU A CA 1
ATOM 733 C C . LEU A 1 94 ? -0.689 1.71 -1.281 1 92.62 94 LEU A C 1
ATOM 735 O O . LEU A 1 94 ? -1.501 0.948 -1.812 1 92.62 94 LEU A O 1
ATOM 739 N N . ALA A 1 95 ? 0.515 1.924 -1.748 1 94.31 95 ALA A N 1
ATOM 740 C CA . ALA A 1 95 ? 1.122 1.064 -2.762 1 94.31 95 ALA A CA 1
ATOM 741 C C . ALA A 1 95 ? 2.402 0.42 -2.236 1 94.31 95 ALA A C 1
ATOM 743 O O . ALA A 1 95 ? 3.217 1.081 -1.588 1 94.31 95 ALA A O 1
ATOM 744 N N . GLY A 1 96 ? 2.492 -0.833 -2.531 1 93.38 96 GLY A N 1
ATOM 745 C CA . GLY A 1 96 ? 3.713 -1.53 -2.156 1 93.38 96 GLY A CA 1
ATOM 746 C C . GLY A 1 96 ? 4.902 -1.157 -3.021 1 93.38 96 GLY A C 1
ATOM 747 O O . GLY A 1 96 ? 4.758 -0.944 -4.227 1 93.38 96 GLY A O 1
ATOM 748 N N . ARG A 1 97 ? 6.008 -1.112 -2.332 1 90.06 97 ARG A N 1
ATOM 749 C CA . ARG A 1 97 ? 7.281 -0.88 -3.002 1 90.06 97 ARG A CA 1
ATOM 750 C C . ARG A 1 97 ? 8.312 -1.921 -2.584 1 90.06 97 ARG A C 1
ATOM 752 O O . ARG A 1 97 ? 8.188 -2.545 -1.529 1 90.06 97 ARG A O 1
ATOM 759 N N . SER A 1 98 ? 9.227 -2.176 -3.508 1 86.69 98 SER A N 1
ATOM 760 C CA . SER A 1 98 ? 10.344 -3.049 -3.182 1 86.69 98 SER A CA 1
ATOM 761 C C . SER A 1 98 ? 11.641 -2.541 -3.809 1 86.69 98 SER A C 1
ATOM 763 O O . SER A 1 98 ? 11.625 -1.966 -4.898 1 86.69 98 SER A O 1
ATOM 765 N N . GLU A 1 99 ? 12.641 -2.67 -2.979 1 79.75 99 GLU A N 1
ATOM 766 C CA . GLU A 1 99 ? 13.984 -2.41 -3.484 1 79.75 99 GLU A CA 1
ATOM 767 C C . GLU A 1 99 ? 14.789 -3.701 -3.611 1 79.75 99 GLU A C 1
ATOM 769 O O . GLU A 1 99 ? 15.258 -4.242 -2.609 1 79.75 99 GLU A O 1
ATOM 774 N N . PRO A 1 100 ? 15.008 -4.168 -4.809 1 75.5 100 PRO A N 1
ATOM 775 C CA . PRO A 1 100 ? 15.586 -5.5 -4.996 1 75.5 100 PRO A CA 1
ATOM 776 C C . PRO A 1 100 ? 17.031 -5.594 -4.5 1 75.5 100 PRO A C 1
ATOM 778 O O . PRO A 1 100 ? 17.453 -6.652 -4.027 1 75.5 100 PRO A O 1
ATOM 781 N N . ILE A 1 101 ? 17.812 -4.504 -4.609 1 76 101 ILE A N 1
ATOM 782 C CA . ILE A 1 101 ? 19.234 -4.547 -4.246 1 76 101 ILE A CA 1
ATOM 783 C C . ILE A 1 101 ? 19.375 -4.609 -2.729 1 76 101 ILE A C 1
ATOM 785 O O . ILE A 1 101 ? 20.094 -5.453 -2.201 1 76 101 ILE A O 1
ATOM 789 N N . THR A 1 102 ? 18.656 -3.848 -1.984 1 77.31 102 THR A N 1
ATOM 790 C CA . THR A 1 102 ? 18.75 -3.793 -0.53 1 77.31 102 THR A CA 1
ATOM 791 C C . THR A 1 102 ? 17.719 -4.715 0.116 1 77.31 102 THR A C 1
ATOM 793 O O . THR A 1 102 ? 17.766 -4.945 1.327 1 77.31 102 THR A O 1
ATOM 796 N N . LYS A 1 103 ? 16.859 -5.246 -0.638 1 81.44 103 LYS A N 1
ATOM 797 C CA . LYS A 1 103 ? 15.82 -6.172 -0.208 1 81.44 103 LYS A CA 1
ATOM 798 C C . LYS A 1 103 ? 14.867 -5.512 0.786 1 81.44 103 LYS A C 1
ATOM 800 O O . LYS A 1 103 ? 14.352 -6.168 1.693 1 81.44 103 LYS A O 1
ATOM 805 N N . LEU A 1 104 ? 14.758 -4.18 0.698 1 87.69 104 LEU A N 1
ATOM 806 C CA . LEU A 1 104 ? 13.836 -3.432 1.548 1 87.69 104 LEU A CA 1
ATOM 807 C C . LEU A 1 104 ? 12.406 -3.543 1.03 1 87.69 104 LEU A C 1
ATOM 809 O O . LEU A 1 104 ? 12.18 -3.57 -0.182 1 87.69 104 LEU A O 1
ATOM 813 N N . ARG A 1 105 ? 11.5 -3.652 2.014 1 92.56 105 ARG A N 1
ATOM 814 C CA . ARG A 1 105 ? 10.078 -3.576 1.701 1 92.56 105 ARG A CA 1
ATOM 815 C C . ARG A 1 105 ? 9.5 -2.221 2.096 1 92.56 105 ARG A C 1
ATOM 817 O O . ARG A 1 105 ? 9.664 -1.779 3.234 1 92.56 105 ARG A O 1
ATOM 824 N N . GLY A 1 106 ? 8.883 -1.626 1.082 1 95.44 106 GLY A N 1
ATOM 825 C CA . GLY A 1 106 ? 8.352 -0.298 1.34 1 95.44 106 GLY A CA 1
ATOM 826 C C . GLY A 1 106 ? 6.855 -0.197 1.088 1 95.44 106 GLY A C 1
ATOM 827 O O . GLY A 1 106 ? 6.285 -1.017 0.365 1 95.44 106 GLY A O 1
ATOM 828 N N . ALA A 1 107 ? 6.207 0.726 1.719 1 96.75 107 ALA A N 1
ATOM 829 C CA . ALA A 1 107 ? 4.836 1.162 1.468 1 96.75 107 ALA A CA 1
ATOM 830 C C . ALA A 1 107 ? 4.773 2.67 1.24 1 96.75 107 ALA A C 1
ATOM 832 O O . ALA A 1 107 ? 5.324 3.445 2.025 1 96.75 107 ALA A O 1
ATOM 833 N N . GLN A 1 108 ? 4.172 3.049 0.164 1 97.06 108 GLN A N 1
ATOM 834 C CA . GLN A 1 108 ? 4.176 4.441 -0.272 1 97.06 108 GLN A CA 1
ATOM 835 C C . GLN A 1 108 ? 2.758 5.004 -0.331 1 97.06 108 GLN A C 1
ATOM 837 O O . GLN A 1 108 ? 1.83 4.316 -0.762 1 97.06 108 GLN A O 1
ATOM 842 N N . GLN A 1 109 ? 2.582 6.207 0.071 1 97.25 109 GLN A N 1
ATOM 843 C CA . GLN A 1 109 ? 1.301 6.895 -0.057 1 97.25 109 GLN A CA 1
ATOM 844 C C . GLN A 1 109 ? 1.492 8.406 -0.139 1 97.25 109 GLN A C 1
ATOM 846 O O . GLN A 1 109 ? 2.373 8.961 0.519 1 97.25 109 GLN A O 1
ATOM 851 N N . ASP A 1 110 ? 0.639 9.023 -0.888 1 96.5 110 ASP A N 1
ATOM 852 C CA . ASP A 1 110 ? 0.694 10.477 -1.081 1 96.5 110 ASP A CA 1
ATOM 853 C C . ASP A 1 110 ? -0.433 11.172 -0.324 1 96.5 110 ASP A C 1
ATOM 855 O O . ASP A 1 110 ? -1.565 10.688 -0.297 1 96.5 110 ASP A O 1
ATOM 859 N N . PHE A 1 111 ? -0.106 12.375 0.197 1 96.38 111 PHE A N 1
ATOM 860 C CA . PHE A 1 111 ? -1.071 13.172 0.939 1 96.38 111 PHE A CA 1
ATOM 861 C C . PHE A 1 111 ? -1.021 14.633 0.491 1 96.38 111 PHE A C 1
ATOM 863 O O . PHE A 1 111 ? 0.049 15.148 0.165 1 96.38 111 PHE A O 1
ATOM 870 N N . SER A 1 112 ? -2.203 15.234 0.513 1 95.06 112 SER A N 1
ATOM 871 C CA . SER A 1 112 ? -2.307 16.688 0.423 1 95.06 112 SER A CA 1
ATOM 872 C C . SER A 1 112 ? -2.307 17.328 1.807 1 95.06 112 SER A C 1
ATOM 874 O O . SER A 1 112 ? -3.088 16.938 2.678 1 95.06 112 SER A O 1
ATOM 876 N N . ILE A 1 113 ? -1.425 18.297 1.994 1 95.19 113 ILE A N 1
ATOM 877 C CA . ILE A 1 113 ? -1.317 18.953 3.287 1 95.19 113 ILE A CA 1
ATOM 878 C C . ILE A 1 113 ? -1.344 20.469 3.094 1 95.19 113 ILE A C 1
ATOM 880 O O . ILE A 1 113 ? -0.604 21.016 2.268 1 95.19 113 ILE A O 1
ATOM 884 N N . TRP A 1 114 ? -2.262 21.094 3.859 1 92.69 114 TRP A N 1
ATOM 885 C CA . TRP A 1 114 ? -2.273 22.547 3.949 1 92.69 114 TRP A CA 1
ATOM 886 C C . TRP A 1 114 ? -1.505 23.031 5.18 1 92.69 114 TRP A C 1
ATOM 888 O O . TRP A 1 114 ? -1.659 22.469 6.27 1 92.69 114 TRP A O 1
ATOM 898 N N . PHE A 1 115 ? -0.635 23.969 4.902 1 92.38 115 PHE A N 1
ATOM 899 C CA . PHE A 1 115 ? 0.169 24.453 6.02 1 92.38 115 PHE A CA 1
ATOM 900 C C . PHE A 1 115 ? 0.427 25.953 5.895 1 92.38 115 PHE A C 1
ATOM 902 O O . PHE A 1 115 ? 0.28 26.516 4.812 1 92.38 115 PHE A O 1
ATOM 909 N N . ALA A 1 116 ? 0.642 26.562 7.121 1 88.12 116 ALA A N 1
ATOM 910 C CA . ALA A 1 116 ? 0.834 28.016 7.172 1 88.12 116 ALA A CA 1
ATOM 911 C C . ALA A 1 116 ? 2.047 28.438 6.344 1 88.12 116 ALA A C 1
ATOM 913 O O . ALA A 1 116 ? 3.049 27.719 6.293 1 88.12 116 ALA A O 1
ATOM 914 N N . ARG A 1 117 ? 1.817 29.609 5.691 1 82.62 117 ARG A N 1
ATOM 915 C CA . ARG A 1 117 ? 2.924 30.172 4.934 1 82.62 117 ARG A CA 1
ATOM 916 C C . ARG A 1 117 ? 4.023 30.672 5.863 1 82.62 117 ARG A C 1
ATOM 918 O O . ARG A 1 117 ? 3.74 31.203 6.941 1 82.62 117 ARG A O 1
ATOM 925 N N . MET B 1 1 ? -7.691 -9.523 11.656 1 61.88 1 MET B N 1
ATOM 926 C CA . MET B 1 1 ? -6.719 -10.07 10.719 1 61.88 1 MET B CA 1
ATOM 927 C C . MET B 1 1 ? -6.52 -9.125 9.539 1 61.88 1 MET B C 1
ATOM 929 O O . MET B 1 1 ? -7.43 -8.375 9.172 1 61.88 1 MET B O 1
ATOM 933 N N . ALA B 1 2 ? -5.191 -8.922 9.094 1 85.75 2 ALA B N 1
ATOM 934 C CA . ALA B 1 2 ? -4.898 -7.992 8 1 85.75 2 ALA B CA 1
ATOM 935 C C . ALA B 1 2 ? -5.402 -8.539 6.668 1 85.75 2 ALA B C 1
ATOM 937 O O . ALA B 1 2 ? -5.738 -9.719 6.562 1 85.75 2 ALA B O 1
ATOM 938 N N . VAL B 1 3 ? -5.887 -7.723 5.797 1 93.75 3 VAL B N 1
ATOM 939 C CA . VAL B 1 3 ? -6.34 -8.07 4.457 1 93.75 3 VAL B CA 1
ATOM 940 C C . VAL B 1 3 ? -5.398 -9.109 3.846 1 93.75 3 VAL B C 1
ATOM 942 O O . VAL B 1 3 ? -5.832 -9.984 3.096 1 93.75 3 VAL B O 1
ATOM 945 N N . GLU B 1 4 ? -4.148 -9.109 4.305 1 93.06 4 GLU B N 1
ATOM 946 C CA . GLU B 1 4 ? -3.156 -10.047 3.777 1 93.06 4 GLU B CA 1
ATOM 947 C C . GLU B 1 4 ? -3.439 -11.469 4.242 1 93.06 4 GLU B C 1
ATOM 949 O O . GLU B 1 4 ? -3.213 -12.43 3.498 1 93.06 4 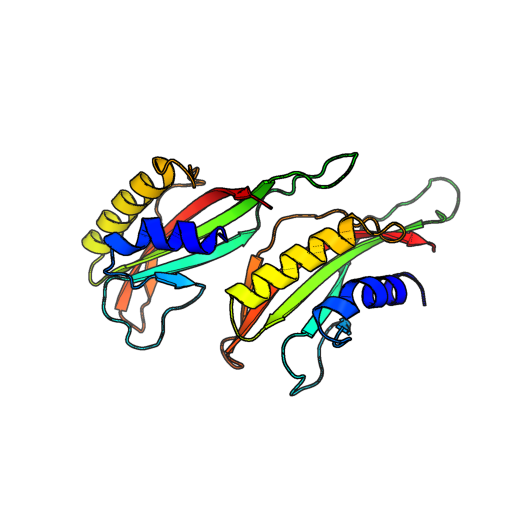GLU B O 1
ATOM 954 N N . ASP B 1 5 ? -3.896 -11.617 5.43 1 94.06 5 ASP B N 1
ATOM 955 C CA . ASP B 1 5 ? -4.262 -12.945 5.926 1 94.06 5 ASP B CA 1
ATOM 956 C C . ASP B 1 5 ? -5.441 -13.516 5.141 1 94.06 5 ASP B C 1
ATOM 958 O O . ASP B 1 5 ? -5.465 -14.711 4.828 1 94.06 5 ASP B O 1
ATOM 962 N N . ASP B 1 6 ? -6.434 -12.719 4.84 1 96.56 6 ASP B N 1
ATOM 963 C CA . ASP B 1 6 ? -7.59 -13.156 4.059 1 96.56 6 ASP B CA 1
ATOM 964 C C . ASP B 1 6 ? -7.184 -13.523 2.637 1 96.56 6 ASP B C 1
ATOM 966 O O . ASP B 1 6 ? -7.695 -14.5 2.074 1 96.56 6 ASP B O 1
ATOM 970 N N . ILE B 1 7 ? -6.254 -12.766 2.09 1 97.25 7 ILE B N 1
ATOM 971 C CA . ILE B 1 7 ? -5.766 -13.047 0.746 1 97.25 7 ILE B CA 1
ATOM 972 C C . ILE B 1 7 ? -5.082 -14.414 0.722 1 97.25 7 ILE B C 1
ATOM 974 O O . ILE B 1 7 ? -5.355 -15.242 -0.155 1 97.25 7 ILE B O 1
ATOM 978 N N . ARG B 1 8 ? -4.242 -14.625 1.685 1 97.06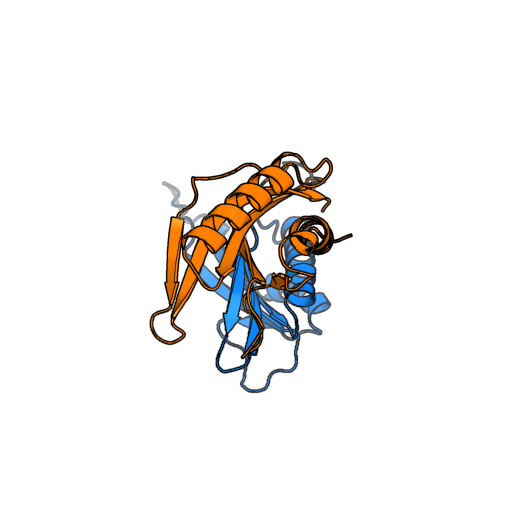 8 ARG B N 1
ATOM 979 C CA . ARG B 1 8 ? -3.549 -15.906 1.744 1 97.06 8 ARG B CA 1
ATOM 980 C C . ARG B 1 8 ? -4.535 -17.047 1.935 1 97.06 8 ARG B C 1
ATOM 982 O O . ARG B 1 8 ? -4.418 -18.094 1.285 1 97.06 8 ARG B O 1
ATOM 989 N N . ARG B 1 9 ? -5.492 -16.797 2.752 1 97.75 9 ARG B N 1
ATOM 990 C CA . ARG B 1 9 ? -6.504 -17.812 3.014 1 97.75 9 ARG B CA 1
ATOM 991 C C . ARG B 1 9 ? -7.207 -18.234 1.727 1 97.75 9 ARG B C 1
ATOM 993 O O . ARG B 1 9 ? -7.422 -19.422 1.486 1 97.75 9 ARG B O 1
ATOM 1000 N N . VAL B 1 10 ? -7.48 -17.312 0.85 1 98.38 10 VAL B N 1
ATOM 1001 C CA . VAL B 1 10 ? -8.266 -17.578 -0.35 1 98.38 10 VAL B CA 1
ATOM 1002 C C . VAL B 1 10 ? -7.363 -18.156 -1.44 1 98.38 10 VAL B C 1
ATOM 1004 O O . VAL B 1 10 ? -7.77 -19.062 -2.18 1 98.38 10 VAL B O 1
ATOM 1007 N N . ALA B 1 11 ? -6.148 -17.688 -1.509 1 98.69 11 ALA B N 1
ATOM 1008 C CA . ALA B 1 11 ? -5.277 -18.016 -2.633 1 98.69 11 ALA B CA 1
ATOM 1009 C C . ALA B 1 11 ? -4.547 -19.328 -2.389 1 98.69 11 ALA B C 1
ATOM 1011 O O . ALA B 1 11 ? -4.199 -20.047 -3.336 1 98.69 11 ALA B O 1
ATOM 1012 N N . ALA B 1 12 ? -4.391 -19.719 -1.143 1 98.44 12 ALA B N 1
ATOM 1013 C CA . ALA B 1 12 ? -3.502 -20.797 -0.744 1 98.44 12 ALA B CA 1
ATOM 1014 C C . ALA B 1 12 ? -3.926 -22.125 -1.387 1 98.44 12 ALA B C 1
ATOM 1016 O O . ALA B 1 12 ? -3.088 -22.875 -1.889 1 98.44 12 ALA B O 1
ATOM 1017 N N . PRO B 1 13 ? -5.18 -22.406 -1.55 1 98.31 13 PRO B N 1
ATOM 1018 C CA . PRO B 1 13 ? -5.598 -23.719 -2.057 1 98.31 13 PRO B CA 1
ATOM 1019 C C . PRO B 1 13 ? -5.238 -23.922 -3.527 1 98.31 13 PRO B C 1
ATOM 1021 O O . PRO B 1 13 ? -5.18 -25.062 -3.998 1 98.31 13 PRO B O 1
ATOM 1024 N N . PHE B 1 14 ? -4.91 -22.875 -4.215 1 98.38 14 PHE B N 1
ATOM 1025 C CA . PHE B 1 14 ? -4.695 -23 -5.652 1 98.38 14 PHE B CA 1
ATOM 1026 C C . PHE B 1 14 ? -3.23 -23.281 -5.957 1 98.38 14 PHE B C 1
ATOM 1028 O O . PHE B 1 14 ? -2.889 -23.672 -7.078 1 98.38 14 PHE B O 1
ATOM 1035 N N . VAL B 1 15 ? -2.324 -23.047 -4.91 1 98.5 15 VAL B N 1
ATOM 1036 C CA . VAL B 1 15 ? -0.896 -23.141 -5.191 1 98.5 15 VAL B CA 1
ATOM 1037 C C . VAL B 1 15 ? -0.176 -23.766 -4.004 1 98.5 15 VAL B C 1
ATOM 1039 O O . VAL B 1 15 ? 0.974 -23.438 -3.715 1 98.5 15 VAL B O 1
ATOM 1042 N N . ASP B 1 16 ? -0.844 -24.578 -3.244 1 97.31 16 ASP B N 1
ATOM 1043 C CA . ASP B 1 16 ? -0.294 -25.297 -2.096 1 97.31 16 ASP B CA 1
ATOM 1044 C C . ASP B 1 16 ? 0.441 -24.344 -1.156 1 97.31 16 ASP B C 1
ATOM 1046 O O . ASP B 1 16 ? 1.586 -24.594 -0.776 1 97.31 16 ASP B O 1
ATOM 1050 N N . ASP B 1 17 ? -0.065 -23.141 -0.902 1 97.38 17 ASP B N 1
ATOM 1051 C CA . ASP B 1 17 ? 0.315 -22.141 0.099 1 97.38 17 ASP B CA 1
ATOM 1052 C C . ASP B 1 17 ? 1.512 -21.312 -0.371 1 97.38 17 ASP B C 1
ATOM 1054 O O . ASP B 1 17 ? 2.107 -20.578 0.412 1 97.38 17 ASP B O 1
ATOM 1058 N N . ARG B 1 18 ? 1.859 -21.484 -1.674 1 98.31 18 ARG B N 1
ATOM 1059 C CA . ARG B 1 18 ? 2.949 -20.672 -2.201 1 98.31 18 ARG B CA 1
ATOM 1060 C C . ARG B 1 18 ? 2.443 -19.312 -2.656 1 98.31 18 ARG B C 1
ATOM 1062 O O . ARG B 1 18 ? 2.43 -19.016 -3.854 1 98.31 18 ARG B O 1
ATOM 1069 N N . VAL B 1 19 ? 2.025 -18.516 -1.664 1 97.69 19 VAL B N 1
ATOM 1070 C CA . VAL B 1 19 ? 1.493 -17.172 -1.845 1 97.69 19 VAL B CA 1
ATOM 1071 C C . VAL B 1 19 ? 2.439 -16.156 -1.214 1 97.69 19 VAL B C 1
ATOM 1073 O O . VAL B 1 19 ? 2.711 -16.203 -0.012 1 97.69 19 VAL B O 1
ATOM 1076 N N . PHE B 1 20 ? 2.945 -15.211 -2.037 1 94.62 20 PHE B N 1
ATOM 1077 C CA . PHE B 1 20 ? 3.98 -14.312 -1.543 1 94.62 20 PHE B CA 1
ATOM 1078 C C . PHE B 1 20 ? 3.629 -12.859 -1.853 1 94.62 20 PHE B C 1
ATOM 1080 O O . PHE B 1 20 ? 3.166 -12.547 -2.951 1 94.62 20 PHE B O 1
ATOM 1087 N N . PRO B 1 21 ? 3.811 -12.031 -0.883 1 92.25 21 PRO B N 1
ATOM 1088 C CA . PRO B 1 21 ? 3.729 -10.609 -1.222 1 92.25 21 PRO B CA 1
ATOM 1089 C C . PRO B 1 21 ? 4.898 -10.141 -2.086 1 92.25 21 PRO B C 1
ATOM 1091 O O . PRO B 1 21 ? 6.031 -10.586 -1.893 1 92.25 21 PRO B O 1
ATOM 1094 N N . ASP B 1 22 ? 4.645 -9.367 -3.062 1 89.88 22 ASP B N 1
ATOM 1095 C CA . ASP B 1 22 ? 5.598 -8.688 -3.939 1 89.88 22 ASP B CA 1
ATOM 1096 C C . ASP B 1 22 ? 6.305 -9.688 -4.855 1 89.88 22 ASP B C 1
ATOM 1098 O O . ASP B 1 22 ? 5.93 -9.844 -6.02 1 89.88 22 ASP B O 1
ATOM 1102 N N . GLU B 1 23 ? 7.227 -10.555 -4.184 1 88.25 23 GLU B N 1
ATOM 1103 C CA . GLU B 1 23 ? 8.039 -11.484 -4.965 1 88.25 23 GLU B CA 1
ATOM 1104 C C . GLU B 1 23 ? 8.219 -12.812 -4.234 1 88.25 23 GLU B C 1
ATOM 1106 O O . GLU B 1 23 ? 8.281 -12.844 -3.002 1 88.25 23 GLU B O 1
ATOM 1111 N N . ALA B 1 24 ? 8.273 -13.789 -5.078 1 91.94 24 ALA B N 1
ATOM 1112 C CA . ALA B 1 24 ? 8.57 -15.102 -4.52 1 91.94 24 ALA B CA 1
ATOM 1113 C C . ALA B 1 24 ? 10.07 -15.312 -4.367 1 91.94 24 ALA B C 1
ATOM 1115 O O . ALA B 1 24 ? 10.859 -14.789 -5.156 1 91.94 2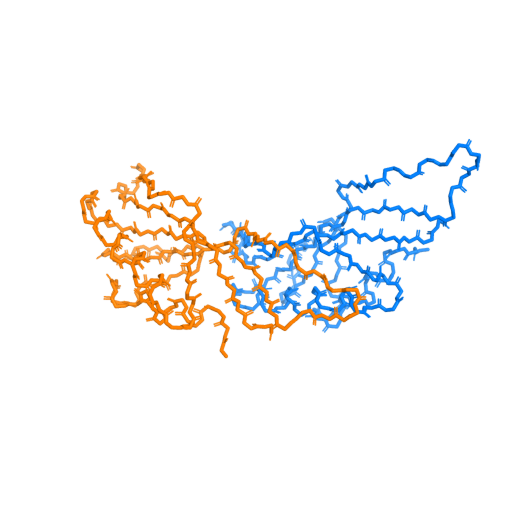4 ALA B O 1
ATOM 1116 N N . PRO B 1 25 ? 10.477 -16.094 -3.311 1 89.75 25 PRO B N 1
ATOM 1117 C CA . PRO B 1 25 ? 11.883 -16.484 -3.244 1 89.75 25 PRO B CA 1
ATOM 1118 C C . PRO B 1 25 ? 12.367 -17.156 -4.523 1 89.75 25 PRO B C 1
ATOM 1120 O O . PRO B 1 25 ? 11.57 -17.766 -5.246 1 89.75 25 PRO B O 1
ATOM 1123 N N . ALA B 1 26 ? 13.68 -17.031 -4.621 1 85.69 26 ALA B N 1
ATOM 1124 C CA . ALA B 1 26 ? 14.289 -17.688 -5.773 1 85.69 26 ALA B CA 1
ATOM 1125 C C . ALA B 1 26 ? 14.016 -19.203 -5.746 1 85.69 26 ALA B C 1
ATOM 1127 O O . ALA B 1 26 ? 14.023 -19.812 -4.68 1 85.69 26 ALA B O 1
ATOM 1128 N N . ASP B 1 27 ? 13.602 -19.828 -6.742 1 89.31 27 ASP B N 1
ATOM 1129 C CA . ASP B 1 27 ? 13.477 -21.266 -6.969 1 89.31 27 ASP B CA 1
ATOM 1130 C C . ASP B 1 27 ? 12.164 -21.797 -6.391 1 89.31 27 ASP B C 1
ATOM 1132 O O . ASP B 1 27 ? 12.047 -23 -6.121 1 89.31 27 ASP B O 1
ATOM 1136 N N . THR B 1 28 ? 11.312 -20.875 -6.039 1 95.31 28 THR B N 1
ATOM 1137 C CA . THR B 1 28 ? 10 -21.344 -5.609 1 95.31 28 THR B CA 1
ATOM 1138 C C . THR B 1 28 ? 9.414 -22.297 -6.641 1 95.31 28 THR B C 1
ATOM 1140 O O . THR B 1 28 ? 9.375 -21.984 -7.836 1 95.31 28 THR B O 1
ATOM 1143 N N . PRO B 1 29 ? 8.961 -23.469 -6.215 1 96.56 29 PRO B N 1
ATOM 1144 C CA . PRO B 1 29 ? 8.328 -24.375 -7.164 1 96.56 29 PRO B CA 1
ATOM 1145 C C . PRO B 1 29 ? 7.047 -23.797 -7.77 1 96.56 29 PRO B C 1
ATOM 1147 O O . PRO B 1 29 ? 6.344 -23.031 -7.113 1 96.56 29 PRO B O 1
ATOM 1150 N N . LEU B 1 30 ? 6.699 -24.281 -8.969 1 96.69 30 LEU B N 1
ATOM 1151 C CA . LEU B 1 30 ? 5.48 -23.875 -9.656 1 96.69 30 LEU B CA 1
ATOM 1152 C C . LEU B 1 30 ? 4.34 -24.844 -9.352 1 96.69 30 LEU B C 1
ATOM 1154 O O . LEU B 1 30 ? 4.574 -26.016 -9.078 1 96.69 30 LEU B O 1
ATOM 1158 N N . PRO B 1 31 ? 3.105 -24.234 -9.273 1 98.06 31 PRO B N 1
ATOM 1159 C CA . PRO B 1 31 ? 2.678 -22.844 -9.445 1 98.06 31 PRO B CA 1
ATOM 1160 C C . PRO B 1 31 ? 2.703 -22.062 -8.133 1 98.06 31 PRO B C 1
ATOM 1162 O O . PRO B 1 31 ? 2.645 -22.656 -7.051 1 98.06 31 PRO B O 1
ATOM 1165 N N . TYR B 1 32 ? 2.799 -20.75 -8.234 1 98.38 32 TYR B N 1
ATOM 1166 C CA . TYR B 1 32 ? 2.684 -19.891 -7.066 1 98.38 32 TYR B CA 1
ATOM 1167 C C . TYR B 1 32 ? 1.998 -18.578 -7.426 1 98.38 32 TYR B C 1
ATOM 1169 O O . TYR B 1 32 ? 1.83 -18.266 -8.609 1 98.38 32 TYR B O 1
ATOM 1177 N N . VAL B 1 33 ? 1.589 -17.828 -6.391 1 98.25 33 VAL B N 1
ATOM 1178 C CA . VAL B 1 33 ? 0.917 -16.547 -6.547 1 98.25 33 VAL B CA 1
ATOM 1179 C C . VAL B 1 33 ? 1.729 -15.445 -5.855 1 98.25 33 VAL B C 1
ATOM 1181 O O . VAL B 1 33 ? 2.232 -15.641 -4.746 1 98.25 33 VAL B O 1
ATOM 1184 N N . THR B 1 34 ? 1.942 -14.383 -6.551 1 95.75 34 THR B N 1
ATOM 1185 C CA . THR B 1 34 ? 2.371 -13.148 -5.895 1 95.75 34 THR B CA 1
ATOM 1186 C C . THR B 1 34 ? 1.255 -12.109 -5.906 1 95.75 34 THR B C 1
ATOM 1188 O O . THR B 1 34 ? 0.379 -12.148 -6.773 1 95.75 34 THR B O 1
ATOM 1191 N N . TYR B 1 35 ? 1.266 -11.25 -4.906 1 96.19 35 TYR B N 1
ATOM 1192 C CA . TYR B 1 35 ? 0.309 -10.148 -4.871 1 96.19 35 TYR B CA 1
ATOM 1193 C C . TYR B 1 35 ? 0.942 -8.891 -4.281 1 96.19 35 TYR B C 1
ATOM 1195 O O . TYR B 1 35 ? 1.892 -8.977 -3.5 1 96.19 35 TYR B O 1
ATOM 1203 N N . GLN B 1 36 ? 0.379 -7.766 -4.742 1 92.81 36 GLN B N 1
ATOM 1204 C CA . GLN B 1 36 ? 0.846 -6.473 -4.246 1 92.81 36 GLN B CA 1
ATOM 1205 C C . GLN B 1 36 ? -0.268 -5.434 -4.289 1 92.81 36 GLN B C 1
ATOM 1207 O O . GLN B 1 36 ? -1.064 -5.406 -5.23 1 92.81 36 GLN B O 1
ATOM 1212 N N . GLN B 1 37 ? -0.321 -4.641 -3.189 1 94.88 37 GLN B N 1
ATOM 1213 C CA . GLN B 1 37 ? -1.191 -3.473 -3.293 1 94.88 37 GLN B CA 1
ATOM 1214 C C . GLN B 1 37 ? -0.553 -2.383 -4.148 1 94.88 37 GLN B C 1
ATOM 1216 O O . GLN B 1 37 ? 0.581 -1.973 -3.898 1 94.88 37 GLN B O 1
ATOM 1221 N N . ILE B 1 38 ? -1.273 -1.858 -5.113 1 94.5 38 ILE B N 1
ATOM 1222 C CA . ILE B 1 38 ? -0.701 -0.904 -6.059 1 94.5 38 ILE B CA 1
ATOM 1223 C C . ILE B 1 38 ? -1.495 0.4 -6.02 1 94.5 38 ILE B C 1
ATOM 1225 O O . ILE B 1 38 ? -1.496 1.162 -6.988 1 94.5 38 ILE B O 1
ATOM 1229 N N . GLY B 1 39 ? -2.24 0.631 -4.969 1 92.94 39 GLY B N 1
ATOM 1230 C CA . GLY B 1 39 ? -3.047 1.825 -4.773 1 92.94 39 GLY B CA 1
ATOM 1231 C C . GLY B 1 39 ? -4.426 1.528 -4.211 1 92.94 39 GLY B C 1
ATOM 1232 O O . GLY B 1 39 ? -4.57 0.679 -3.332 1 92.94 39 GLY B O 1
ATOM 1233 N N . GLY B 1 40 ? -5.328 2.336 -4.637 1 91.88 40 GLY B N 1
ATOM 1234 C CA . GLY B 1 40 ? -6.707 2.25 -4.188 1 91.88 40 GLY B CA 1
ATOM 1235 C C . GLY B 1 40 ? -7.422 3.588 -4.199 1 91.88 40 GLY B C 1
ATOM 1236 O O . GLY B 1 40 ? -6.875 4.586 -4.668 1 91.88 40 GLY B O 1
ATOM 1237 N N . ARG B 1 41 ? -8.688 3.529 -3.789 1 86.75 41 ARG B N 1
ATOM 1238 C CA . ARG B 1 41 ? -9.516 4.73 -3.73 1 86.75 41 ARG B CA 1
ATOM 1239 C C . ARG B 1 41 ? -9.539 5.312 -2.32 1 86.75 41 ARG B C 1
ATOM 1241 O O . ARG B 1 41 ? -9.906 4.625 -1.364 1 86.75 41 ARG B O 1
ATOM 1248 N N . PRO B 1 42 ? -8.992 6.582 -2.412 1 81.19 42 PRO B N 1
ATOM 1249 C CA . PRO B 1 42 ? -9.102 7.199 -1.089 1 81.19 42 PRO B CA 1
ATOM 1250 C C . PRO B 1 42 ? -10.547 7.441 -0.665 1 81.19 42 PRO B C 1
ATOM 1252 O O . PRO B 1 42 ? -11.398 7.746 -1.505 1 81.19 42 PRO B O 1
ATOM 1255 N N . PHE B 1 43 ? -10.867 7.156 0.532 1 77.25 43 PHE B N 1
ATOM 1256 C CA . PHE B 1 43 ? -12.18 7.383 1.129 1 77.25 43 PHE B CA 1
ATOM 1257 C C . PHE B 1 43 ? -12.055 8.156 2.436 1 77.25 43 PHE B C 1
ATOM 1259 O O . PHE B 1 43 ? -11.352 7.719 3.355 1 77.25 43 PHE B O 1
ATOM 1266 N N . THR B 1 44 ? -12.398 9.484 2.385 1 76.31 44 THR B N 1
ATOM 1267 C CA . THR B 1 44 ? -12.305 10.297 3.592 1 76.31 44 THR B CA 1
ATOM 1268 C C . THR B 1 44 ? -13.672 10.844 3.982 1 76.31 44 THR B C 1
ATOM 1270 O O . THR B 1 44 ? -14.523 11.078 3.121 1 76.31 44 THR B O 1
ATOM 1273 N N . PHE B 1 45 ? -13.844 10.742 5.266 1 72.5 45 PHE B N 1
ATOM 1274 C CA . PHE B 1 45 ? -15.023 11.406 5.809 1 72.5 45 PHE B CA 1
ATOM 1275 C C . PHE B 1 45 ? -14.68 12.797 6.32 1 72.5 45 PHE B C 1
ATOM 1277 O O . PHE B 1 45 ? -13.516 13.078 6.621 1 72.5 45 PHE B O 1
ATOM 1284 N N . LEU B 1 46 ? -15.781 13.625 6.25 1 67.75 46 LEU B N 1
ATOM 1285 C CA . LEU B 1 46 ? -15.617 14.953 6.832 1 67.75 46 LEU B CA 1
ATOM 1286 C C . LEU B 1 46 ? -15.242 14.859 8.305 1 67.75 46 LEU B C 1
ATOM 1288 O O . LEU B 1 46 ? -14.445 15.664 8.805 1 67.75 46 LEU B O 1
ATOM 1292 N N . ASP B 1 47 ? -15.914 13.914 8.836 1 72.44 47 ASP B N 1
ATOM 1293 C CA . ASP B 1 47 ? -15.633 13.781 10.258 1 72.44 47 ASP B CA 1
ATOM 1294 C C . ASP B 1 47 ? -15.078 12.398 10.586 1 72.44 47 ASP B C 1
ATOM 1296 O O . ASP B 1 47 ? -15.812 11.406 10.539 1 72.44 47 ASP B O 1
ATOM 1300 N N . GLY B 1 48 ? -13.773 12.359 10.844 1 78.38 48 GLY B N 1
ATOM 1301 C CA . GLY B 1 48 ? -13.141 11.148 11.336 1 78.38 48 GLY B CA 1
ATOM 1302 C C . GLY B 1 48 ? -12.672 10.227 10.227 1 78.38 48 GLY B C 1
ATOM 1303 O O . GLY B 1 48 ? -12.633 10.617 9.055 1 78.38 48 GLY B O 1
ATOM 1304 N N . LEU B 1 49 ? -12.164 9.016 10.609 1 84.38 49 LEU B N 1
ATOM 1305 C CA . LEU B 1 49 ? -11.68 7.988 9.695 1 84.38 49 LEU B CA 1
ATOM 1306 C C . LEU B 1 49 ? -12.789 6.996 9.359 1 84.38 49 LEU B C 1
ATOM 1308 O O . LEU B 1 49 ? -13.555 6.598 10.234 1 84.38 49 LEU B O 1
ATOM 1312 N N . PRO B 1 50 ? -12.953 6.699 8.031 1 86 50 PRO B N 1
ATOM 1313 C CA . PRO B 1 50 ? -13.82 5.57 7.707 1 86 50 PRO B CA 1
ATOM 1314 C C . PRO B 1 50 ? -13.391 4.273 8.383 1 86 50 PRO B C 1
ATOM 1316 O O . PRO B 1 50 ? -12.227 4.133 8.773 1 86 50 PRO B O 1
ATOM 1319 N N . ASP B 1 51 ? -14.352 3.326 8.516 1 89.19 51 ASP B N 1
ATOM 1320 C CA . ASP B 1 51 ? -14.062 2.057 9.172 1 89.19 51 ASP B CA 1
ATOM 1321 C C . ASP B 1 51 ? -13.445 1.061 8.195 1 89.19 51 ASP B C 1
ATOM 1323 O O . ASP B 1 51 ? -12.984 -0.008 8.594 1 89.19 51 ASP B O 1
ATOM 1327 N N . LYS B 1 52 ? -13.516 1.497 6.918 1 91 52 LYS B N 1
ATOM 1328 C CA . LYS B 1 52 ? -12.93 0.619 5.91 1 91 52 LYS B CA 1
ATOM 1329 C C . LYS B 1 52 ? -11.898 1.359 5.07 1 91 52 LYS B C 1
ATOM 1331 O O . LYS B 1 52 ? -11.945 2.586 4.953 1 91 52 LYS B O 1
ATOM 1336 N N . ARG B 1 53 ? -11.023 0.549 4.52 1 91.69 53 ARG B N 1
ATOM 1337 C CA . ARG B 1 53 ? -10.07 0.988 3.502 1 91.69 53 ARG B CA 1
ATOM 1338 C C . ARG B 1 53 ? -10.297 0.255 2.186 1 91.69 53 ARG B C 1
ATOM 1340 O O . ARG B 1 53 ? -10.828 -0.857 2.172 1 91.69 53 ARG B O 1
ATOM 1347 N N . ASN B 1 54 ? -9.953 1.014 1.215 1 94.31 54 ASN B N 1
ATOM 1348 C CA . ASN B 1 54 ? -9.93 0.369 -0.094 1 94.31 54 ASN B CA 1
ATOM 1349 C C . ASN B 1 54 ? -8.508 0.167 -0.6 1 94.31 54 ASN B C 1
ATOM 1351 O O . ASN B 1 54 ? -7.656 1.041 -0.43 1 94.31 54 ASN B O 1
ATOM 1355 N N . GLY B 1 55 ? -8.258 -0.991 -1.208 1 95.38 55 GLY B N 1
ATOM 1356 C CA . GLY B 1 55 ? -6.988 -1.265 -1.859 1 95.38 55 GLY B CA 1
ATOM 1357 C C . GLY B 1 55 ? -7.145 -1.916 -3.221 1 95.38 55 GLY B C 1
ATOM 1358 O O . GLY B 1 55 ? -8.031 -2.746 -3.42 1 95.38 55 GLY B O 1
ATOM 1359 N N . ARG B 1 56 ? -6.332 -1.437 -4.172 1 97 56 ARG B N 1
ATOM 1360 C CA . ARG B 1 56 ? -6.156 -2.154 -5.43 1 97 56 ARG B CA 1
ATOM 1361 C C . ARG B 1 56 ? -5.02 -3.166 -5.332 1 97 56 ARG B C 1
ATOM 1363 O O . ARG B 1 56 ? -3.863 -2.789 -5.133 1 97 56 ARG B O 1
ATOM 1370 N N . PHE B 1 57 ? -5.414 -4.449 -5.48 1 97.19 57 PHE B N 1
ATOM 1371 C CA . PHE B 1 57 ? -4.441 -5.527 -5.359 1 97.19 57 PHE B CA 1
ATOM 1372 C C . PHE B 1 57 ? -4.219 -6.207 -6.707 1 97.19 57 PHE B C 1
ATOM 1374 O O . PHE B 1 57 ? -5.176 -6.586 -7.383 1 97.19 57 PHE B O 1
ATOM 1381 N N . GLN B 1 58 ? -2.955 -6.27 -7.082 1 96.25 58 GLN B N 1
ATOM 1382 C CA . GLN B 1 58 ? -2.568 -7.012 -8.281 1 96.25 58 GLN B CA 1
ATOM 1383 C C . GLN B 1 58 ? -2.141 -8.43 -7.93 1 96.25 58 GLN B C 1
ATOM 1385 O O . GLN B 1 58 ? -1.336 -8.641 -7.02 1 96.25 58 GLN B O 1
ATOM 1390 N N . PHE B 1 59 ? -2.734 -9.383 -8.617 1 97.88 59 PHE B N 1
ATOM 1391 C CA . PHE B 1 59 ? -2.367 -10.781 -8.461 1 97.88 59 PHE B CA 1
ATOM 1392 C C . PHE B 1 59 ? -1.666 -11.297 -9.711 1 97.88 59 PHE B C 1
ATOM 1394 O O . PHE B 1 59 ? -2.074 -10.984 -10.828 1 97.88 59 PHE B O 1
ATOM 1401 N N . ASN B 1 60 ? -0.655 -12.086 -9.445 1 97.38 60 ASN B N 1
ATOM 1402 C CA . ASN B 1 60 ? 0.036 -12.82 -10.5 1 97.38 60 ASN B CA 1
ATOM 1403 C C . ASN B 1 60 ? 0.131 -14.305 -10.172 1 97.38 60 ASN B C 1
ATOM 1405 O O . ASN B 1 60 ? 0.648 -14.688 -9.117 1 97.38 60 ASN B O 1
ATOM 1409 N N . LEU B 1 61 ? -0.396 -15.055 -11.047 1 98.31 61 LEU B N 1
ATOM 1410 C CA . LEU B 1 61 ? -0.251 -16.5 -10.93 1 98.31 61 LEU B CA 1
ATOM 1411 C C . LEU B 1 61 ? 0.792 -17.031 -11.914 1 98.31 61 LEU B C 1
ATOM 1413 O O . LEU B 1 61 ? 0.68 -16.797 -13.117 1 98.31 61 LEU B O 1
ATOM 1417 N N . TRP B 1 62 ? 1.825 -17.688 -11.375 1 97.31 62 TRP B N 1
ATOM 1418 C CA . TRP 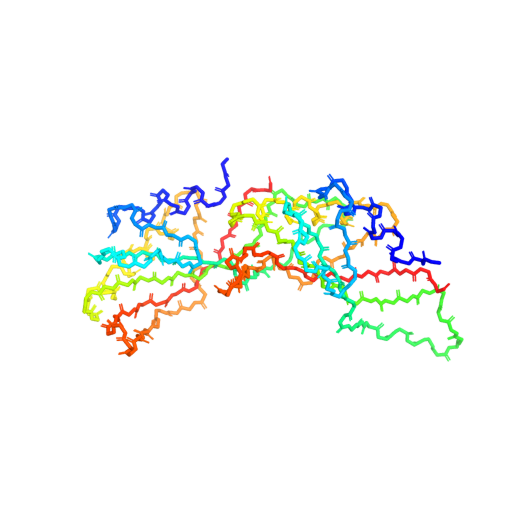B 1 62 ? 2.93 -18.203 -12.172 1 97.31 62 TRP B CA 1
ATOM 1419 C C . TRP B 1 62 ? 2.865 -19.734 -12.258 1 97.31 62 TRP B C 1
ATOM 1421 O O . TRP B 1 62 ? 2.682 -20.406 -11.242 1 97.31 62 TRP B O 1
ATOM 1431 N N . ALA B 1 63 ? 3.016 -20.234 -13.508 1 97.12 63 ALA B N 1
ATOM 1432 C CA . ALA B 1 63 ? 2.967 -21.672 -13.742 1 97.12 63 ALA B CA 1
ATOM 1433 C C . ALA B 1 63 ? 3.891 -22.078 -14.883 1 97.12 63 ALA B C 1
ATOM 1435 O O . ALA B 1 63 ? 4.574 -21.234 -15.469 1 97.12 63 ALA B O 1
ATOM 1436 N N . GLU B 1 64 ? 3.92 -23.375 -15.117 1 94.94 64 GLU B N 1
ATOM 1437 C CA . GLU B 1 64 ? 4.801 -23.906 -16.156 1 94.94 64 GLU B CA 1
ATOM 1438 C C . GLU B 1 64 ? 4.289 -23.547 -17.547 1 94.94 64 GLU B C 1
ATOM 1440 O O . GLU B 1 64 ? 5.078 -23.297 -18.469 1 94.94 64 GLU B O 1
ATOM 1445 N N . THR B 1 65 ? 2.973 -23.531 -17.688 1 95.56 65 THR B N 1
ATOM 1446 C CA . THR B 1 65 ? 2.395 -23.281 -19 1 95.56 65 THR B CA 1
ATOM 1447 C C . THR B 1 65 ? 1.373 -22.141 -18.922 1 95.56 65 THR B C 1
ATOM 1449 O O . THR B 1 65 ? 0.826 -21.859 -17.844 1 95.56 65 THR B O 1
ATOM 1452 N N . ARG B 1 66 ? 1.12 -21.625 -20.062 1 95.69 66 ARG B N 1
ATOM 1453 C CA . ARG B 1 66 ? 0.14 -20.562 -20.172 1 95.69 66 ARG B CA 1
ATOM 1454 C C . ARG B 1 66 ? -1.252 -21.047 -19.781 1 95.69 66 ARG B C 1
ATOM 1456 O O . ARG B 1 66 ? -1.973 -20.359 -19.062 1 95.69 66 ARG B O 1
ATOM 1463 N N . ASP B 1 67 ? -1.585 -22.188 -20.25 1 96.75 67 ASP B N 1
ATOM 1464 C CA . ASP B 1 67 ? -2.906 -22.734 -19.953 1 96.75 67 ASP B CA 1
ATOM 1465 C C . ASP B 1 67 ? -3.096 -22.953 -18.453 1 96.75 67 ASP B C 1
ATOM 1467 O O . ASP B 1 67 ? -4.156 -22.641 -17.906 1 96.75 67 ASP B O 1
ATOM 1471 N N . GLU B 1 68 ? -2.09 -23.438 -17.875 1 97.25 68 GLU B N 1
ATOM 1472 C CA . GLU B 1 68 ? -2.166 -23.688 -16.438 1 97.25 68 GLU B CA 1
ATOM 1473 C C . GLU B 1 68 ? -2.273 -22.375 -15.656 1 97.25 68 GLU B C 1
ATOM 1475 O O . GLU B 1 68 ? -3.111 -22.25 -14.766 1 97.25 68 GLU B O 1
ATOM 1480 N N . ALA B 1 69 ? -1.49 -21.391 -16.016 1 97.88 69 ALA B N 1
ATOM 1481 C CA . ALA B 1 69 ? -1.506 -20.094 -15.352 1 97.88 69 ALA B CA 1
ATOM 1482 C C . ALA B 1 69 ? -2.869 -19.422 -15.484 1 97.88 69 ALA B C 1
ATOM 1484 O O . ALA B 1 69 ? -3.434 -18.938 -14.5 1 97.88 69 ALA B O 1
ATOM 1485 N N . SER B 1 70 ? -3.359 -19.438 -16.672 1 97.75 70 SER B N 1
ATOM 1486 C CA . SER B 1 70 ? -4.633 -18.797 -16.953 1 97.75 70 SER B CA 1
ATOM 1487 C C . SER B 1 70 ? -5.785 -19.516 -16.25 1 97.75 70 SER B C 1
ATOM 1489 O O . SER B 1 70 ? -6.684 -18.875 -15.703 1 97.75 70 SER B O 1
ATOM 1491 N N . GLY B 1 71 ? -5.766 -20.812 -16.312 1 98.12 71 GLY B N 1
ATOM 1492 C CA . GLY B 1 71 ? -6.809 -21.578 -15.664 1 98.12 71 GLY B CA 1
ATOM 1493 C C . GLY B 1 71 ? -6.859 -21.375 -14.164 1 98.12 71 GLY B C 1
ATOM 1494 O O . GLY B 1 71 ? -7.934 -21.141 -13.602 1 98.12 71 GLY B O 1
ATOM 1495 N N . LEU B 1 72 ? -5.703 -21.391 -13.555 1 98.44 72 LEU B N 1
ATOM 1496 C CA . LEU B 1 72 ? -5.625 -21.188 -12.109 1 98.44 72 LEU B CA 1
ATOM 1497 C C . LEU B 1 72 ? -6.012 -19.766 -11.734 1 98.44 72 LEU B C 1
ATOM 1499 O O . LEU B 1 72 ? -6.688 -19.547 -10.727 1 98.44 72 LEU B O 1
ATOM 1503 N N . MET B 1 73 ? -5.633 -18.797 -12.562 1 98.31 73 MET B N 1
ATOM 1504 C CA . MET B 1 73 ? -5.961 -17.406 -12.266 1 98.31 73 MET B CA 1
ATOM 1505 C C . MET B 1 73 ? -7.469 -17.172 -12.352 1 98.31 73 MET B C 1
ATOM 1507 O O . MET B 1 73 ? -8.031 -16.453 -11.531 1 98.31 73 MET B O 1
ATOM 1511 N N . ARG B 1 74 ? -8.117 -17.812 -13.297 1 98.38 74 ARG B N 1
ATOM 1512 C CA . ARG B 1 74 ? -9.562 -17.656 -13.414 1 98.38 74 ARG B CA 1
ATOM 1513 C C . ARG B 1 74 ? -10.273 -18.25 -12.203 1 98.38 74 ARG B C 1
ATOM 1515 O O . ARG B 1 74 ? -11.227 -17.672 -11.688 1 98.38 74 ARG B O 1
ATOM 1522 N N . ALA B 1 75 ? -9.758 -19.375 -11.82 1 98.56 75 ALA B N 1
ATOM 1523 C CA . ALA B 1 75 ? -10.344 -20 -10.641 1 98.56 75 ALA B CA 1
ATOM 1524 C C . ALA B 1 75 ? -10.109 -19.156 -9.391 1 98.56 75 ALA B C 1
ATOM 1526 O O . ALA B 1 75 ? -11.008 -19.016 -8.555 1 98.56 75 ALA B O 1
ATOM 1527 N N . LEU B 1 76 ? -8.938 -18.625 -9.281 1 98.69 76 LEU B N 1
ATOM 1528 C CA . LEU B 1 76 ? -8.609 -17.75 -8.172 1 98.69 76 LEU B CA 1
ATOM 1529 C C . LEU B 1 76 ? -9.484 -16.5 -8.195 1 98.69 76 LEU B C 1
ATOM 1531 O O . LEU B 1 76 ? -9.992 -16.062 -7.156 1 98.69 76 LEU B O 1
ATOM 1535 N N . ALA B 1 77 ? -9.672 -15.961 -9.344 1 98.56 77 ALA B N 1
ATOM 1536 C CA . ALA B 1 77 ? -10.516 -14.781 -9.5 1 98.56 77 ALA B CA 1
ATOM 1537 C C . ALA B 1 77 ? -11.93 -15.055 -8.992 1 98.56 77 ALA B C 1
ATOM 1539 O O . ALA B 1 77 ? -12.484 -14.258 -8.227 1 98.56 77 ALA B O 1
ATOM 1540 N N . ASP B 1 78 ? -12.453 -16.188 -9.367 1 98.62 78 ASP B N 1
ATOM 1541 C CA . ASP B 1 78 ? -13.781 -16.578 -8.898 1 98.62 78 ASP B CA 1
ATOM 1542 C C . ASP B 1 78 ? -13.836 -16.656 -7.379 1 98.62 78 ASP B C 1
ATOM 1544 O O . ASP B 1 78 ? -14.789 -16.188 -6.754 1 98.62 78 ASP B O 1
ATOM 1548 N N . ALA B 1 79 ? -12.805 -17.203 -6.879 1 98.75 79 ALA B N 1
ATOM 1549 C CA . ALA B 1 79 ? -12.758 -17.406 -5.434 1 98.75 79 ALA B CA 1
ATOM 1550 C C . ALA B 1 79 ? -12.656 -16.062 -4.707 1 98.75 79 ALA B C 1
ATOM 1552 O O . ALA B 1 79 ? -13.297 -15.867 -3.67 1 98.75 79 ALA B O 1
ATOM 1553 N N . LEU B 1 80 ? -11.875 -15.156 -5.203 1 98.62 80 LEU B N 1
ATOM 1554 C CA . LEU B 1 80 ? -11.727 -13.828 -4.613 1 98.62 80 LEU B CA 1
ATOM 1555 C C . LEU B 1 80 ? -13.047 -13.07 -4.645 1 98.62 80 LEU B C 1
ATOM 1557 O O . LEU B 1 80 ? -13.398 -12.391 -3.68 1 98.62 80 LEU B O 1
ATOM 1561 N N . GLU B 1 81 ? -13.758 -13.234 -5.711 1 98.44 81 GLU B N 1
ATOM 1562 C CA . GLU B 1 81 ? -15.023 -12.531 -5.902 1 98.44 81 GLU B CA 1
ATOM 1563 C C . GLU B 1 81 ? -16.125 -13.109 -5.02 1 98.44 81 GLU B C 1
ATOM 1565 O O . GLU B 1 81 ? -16.938 -12.375 -4.469 1 98.44 81 GLU B O 1
ATOM 1570 N N . LEU B 1 82 ? -16.094 -14.391 -4.824 1 98.38 82 LEU B N 1
ATOM 1571 C CA . LEU B 1 82 ? -17.203 -15.07 -4.148 1 98.38 82 LEU B CA 1
ATOM 1572 C C . LEU B 1 82 ? -16.938 -15.188 -2.652 1 98.38 82 LEU B C 1
ATOM 1574 O O . LEU B 1 82 ? -17.844 -15.508 -1.879 1 98.38 82 LEU B O 1
ATOM 1578 N N . ASP B 1 83 ? -15.672 -14.93 -2.309 1 98.25 83 ASP B N 1
ATOM 1579 C CA . ASP B 1 83 ? -15.344 -15.039 -0.89 1 98.25 83 ASP B CA 1
ATOM 1580 C C . ASP B 1 83 ? -16.203 -14.078 -0.059 1 98.25 83 ASP B C 1
ATOM 1582 O O . ASP B 1 83 ? -16.312 -12.898 -0.389 1 98.25 83 ASP B O 1
ATOM 1586 N N . ALA B 1 84 ? -16.656 -14.539 1.077 1 97.31 84 ALA B N 1
ATOM 1587 C CA . ALA B 1 84 ? -17.609 -13.773 1.867 1 97.31 84 ALA B CA 1
ATOM 1588 C C . ALA B 1 84 ? -16.938 -12.602 2.574 1 97.31 84 ALA B C 1
ATOM 1590 O O . ALA B 1 84 ? -17.594 -11.625 2.943 1 97.31 84 ALA B O 1
ATOM 1591 N N . VAL B 1 85 ? -15.688 -12.703 2.752 1 96.69 85 VAL B N 1
ATOM 1592 C CA . VAL B 1 85 ? -14.961 -11.672 3.484 1 96.69 85 VAL B CA 1
ATOM 1593 C C . VAL B 1 85 ? -14.359 -10.672 2.502 1 96.69 85 VAL B C 1
ATOM 1595 O O . VAL B 1 85 ? -14.602 -9.469 2.613 1 96.69 85 VAL B O 1
ATOM 1598 N N . LEU B 1 86 ? -13.648 -11.07 1.416 1 97.5 86 LEU B N 1
ATOM 1599 C CA . LEU B 1 86 ? -12.906 -10.195 0.514 1 97.5 86 LEU B CA 1
ATOM 1600 C C . LEU B 1 86 ? -13.852 -9.508 -0.467 1 97.5 86 LEU B C 1
ATOM 1602 O O . LEU B 1 86 ? -13.719 -8.305 -0.721 1 97.5 86 LEU B O 1
ATOM 1606 N N . GLN B 1 87 ? -14.781 -10.328 -1.062 1 97.75 87 GLN B N 1
ATOM 1607 C CA . GLN B 1 87 ? -15.711 -9.812 -2.059 1 97.75 87 GLN B CA 1
ATOM 1608 C C . GLN B 1 87 ? -15 -8.93 -3.076 1 97.75 87 GLN B C 1
ATOM 1610 O O . GLN B 1 87 ? -15.438 -7.805 -3.346 1 97.75 87 GLN B O 1
ATOM 1615 N N . ALA B 1 88 ? -13.961 -9.445 -3.605 1 98.5 88 ALA B N 1
ATOM 1616 C CA . ALA B 1 88 ? -13.102 -8.664 -4.496 1 98.5 88 ALA B CA 1
ATOM 1617 C C . ALA B 1 88 ? -13.828 -8.328 -5.797 1 98.5 88 ALA B C 1
ATOM 1619 O O . ALA B 1 88 ? -14.562 -9.156 -6.34 1 98.5 88 ALA B O 1
ATOM 1620 N N . THR B 1 89 ? -13.617 -7.086 -6.266 1 98.38 89 THR B N 1
ATOM 1621 C CA . THR B 1 89 ? -14.172 -6.641 -7.539 1 98.38 89 THR B CA 1
ATOM 1622 C C . THR B 1 89 ? -13.078 -6.574 -8.602 1 98.38 89 THR B C 1
ATOM 1624 O O . THR B 1 89 ? -12.094 -5.844 -8.453 1 98.38 89 THR B O 1
ATOM 1627 N N . PRO B 1 90 ? -13.281 -7.328 -9.648 1 98 90 PRO B N 1
ATOM 1628 C CA . PRO B 1 90 ? -12.266 -7.25 -10.711 1 98 90 PRO B CA 1
ATOM 1629 C C . PRO B 1 90 ? -12.195 -5.871 -11.359 1 98 90 PRO B C 1
ATOM 1631 O O . PRO B 1 90 ? -13.227 -5.219 -11.547 1 98 90 PRO B O 1
ATOM 1634 N N . LEU B 1 91 ? -10.984 -5.352 -11.664 1 96.5 91 LEU B N 1
ATOM 1635 C CA . LEU B 1 91 ? -10.797 -4.051 -12.289 1 96.5 91 LEU B CA 1
ATOM 1636 C C . LEU B 1 91 ? -10.375 -4.211 -13.75 1 96.5 91 LEU B C 1
ATOM 1638 O O . LEU B 1 91 ? -10.047 -3.225 -14.414 1 96.5 91 LEU B O 1
ATOM 1642 N N . GLY B 1 92 ? -10.438 -5.316 -14.242 1 92.75 92 GLY B N 1
ATOM 1643 C CA . GLY B 1 92 ? -10.117 -5.711 -15.609 1 92.75 92 GLY B CA 1
ATOM 1644 C C . GLY B 1 92 ? -10.031 -7.215 -15.789 1 92.75 92 GLY B C 1
ATOM 1645 O O . GLY B 1 92 ? -10.227 -7.973 -14.836 1 92.75 92 GLY B O 1
ATOM 1646 N N . GLU B 1 93 ? -9.844 -7.555 -16.969 1 93.38 93 GLU B N 1
ATOM 1647 C CA . GLU B 1 93 ? -9.727 -8.984 -17.266 1 93.38 93 GLU B CA 1
ATOM 1648 C C . GLU B 1 93 ? -8.273 -9.438 -17.203 1 93.38 93 GLU B C 1
ATOM 1650 O O . GLU B 1 93 ? -7.359 -8.609 -17.109 1 93.38 93 GLU B O 1
ATOM 1655 N N . LEU B 1 94 ? -8.18 -10.719 -17.141 1 93.75 94 LEU B N 1
ATOM 1656 C CA . LEU B 1 94 ? -6.891 -11.398 -17.031 1 93.75 94 LEU B CA 1
ATOM 1657 C C . LEU B 1 94 ? -5.969 -10.984 -18.172 1 93.75 94 LEU B C 1
ATOM 1659 O O . LEU B 1 94 ? -6.402 -10.898 -19.328 1 93.75 94 LEU B O 1
ATOM 1663 N N . ALA B 1 95 ? -4.68 -10.695 -17.828 1 95 95 ALA B N 1
ATOM 1664 C CA . ALA B 1 95 ? -3.633 -10.43 -18.812 1 95 95 ALA B CA 1
ATOM 1665 C C . ALA B 1 95 ? -2.49 -11.43 -18.672 1 95 95 ALA B C 1
ATOM 1667 O O . ALA B 1 95 ? -2.062 -11.75 -17.562 1 95 95 ALA B O 1
ATOM 1668 N N . GLY B 1 96 ? -2.041 -11.867 -19.828 1 94.12 96 GLY B N 1
ATOM 1669 C CA . GLY B 1 96 ? -0.889 -12.758 -19.812 1 94.12 96 GLY B CA 1
ATOM 1670 C C . GLY B 1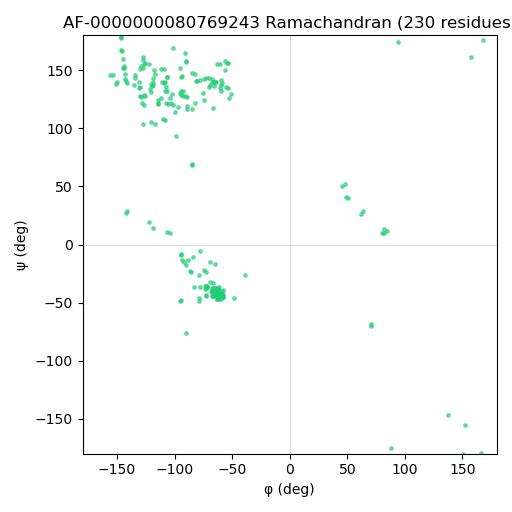 96 ? 0.415 -12.039 -19.516 1 94.12 96 GLY B C 1
ATOM 1671 O O . GLY B 1 96 ? 0.604 -10.891 -19.938 1 94.12 96 GLY B O 1
ATOM 1672 N N . ARG B 1 97 ? 1.232 -12.742 -18.766 1 91.44 97 ARG B N 1
ATOM 1673 C CA . ARG B 1 97 ? 2.586 -12.273 -18.484 1 91.44 97 ARG B CA 1
ATOM 1674 C C . ARG B 1 97 ? 3.617 -13.344 -18.812 1 91.44 97 ARG B C 1
ATOM 1676 O O . ARG B 1 97 ? 3.293 -14.531 -18.859 1 91.44 97 ARG B O 1
ATOM 1683 N N . SER B 1 98 ? 4.805 -12.875 -19.156 1 89.62 98 SER B N 1
ATOM 1684 C CA . SER B 1 98 ? 5.91 -13.805 -19.375 1 89.62 98 SER B CA 1
ATOM 1685 C C . SER B 1 98 ? 7.227 -13.227 -18.859 1 89.62 98 SER B C 1
ATOM 1687 O O . SER B 1 98 ? 7.422 -12.008 -18.875 1 89.62 98 SER B O 1
ATOM 1689 N N . GLU B 1 99 ? 7.949 -14.148 -18.281 1 83.38 99 GLU B N 1
ATOM 1690 C CA . GLU B 1 99 ? 9.32 -13.82 -17.906 1 83.38 99 GLU B CA 1
ATOM 1691 C C . GLU B 1 99 ? 10.32 -14.57 -18.781 1 83.38 99 GLU B C 1
ATOM 1693 O O . GLU B 1 99 ? 10.57 -15.766 -18.578 1 83.38 99 GLU B O 1
ATOM 1698 N N . PRO B 1 100 ? 10.945 -13.898 -19.625 1 82.25 100 PRO B N 1
ATOM 1699 C CA . PRO B 1 100 ? 11.742 -14.594 -20.641 1 82.25 100 PRO B CA 1
ATOM 1700 C C . PRO B 1 100 ? 12.977 -15.281 -20.062 1 82.25 100 PRO B C 1
ATOM 1702 O O . PRO B 1 100 ? 13.406 -16.312 -20.562 1 82.25 100 PRO B O 1
ATOM 1705 N N . ILE B 1 101 ? 13.562 -14.742 -19.047 1 80.81 101 ILE B N 1
ATOM 1706 C CA . ILE B 1 101 ? 14.797 -15.289 -18.484 1 80.81 101 ILE B CA 1
ATOM 1707 C C . ILE B 1 101 ? 14.492 -16.578 -17.734 1 80.81 101 ILE B C 1
ATOM 1709 O O . ILE B 1 101 ? 15.164 -17.594 -17.938 1 80.81 101 ILE B O 1
ATOM 1713 N N . THR B 1 102 ? 13.492 -16.594 -17 1 79.38 102 THR B N 1
ATOM 1714 C CA . THR B 1 102 ? 13.141 -17.766 -16.203 1 79.38 102 THR B CA 1
ATOM 1715 C C . THR B 1 102 ? 12.141 -18.656 -16.938 1 79.38 102 THR B C 1
ATOM 1717 O O . THR B 1 102 ? 11.852 -19.766 -16.516 1 79.38 102 THR B O 1
ATOM 1720 N N . LYS B 1 103 ? 11.625 -18.172 -18.031 1 84.06 103 LYS B N 1
ATOM 1721 C CA . LYS B 1 103 ? 10.672 -18.875 -18.891 1 84.06 103 LYS B CA 1
ATOM 1722 C C . LYS B 1 103 ? 9.367 -19.156 -18.156 1 84.06 103 LYS B C 1
ATOM 1724 O O . LYS B 1 103 ? 8.703 -20.156 -18.422 1 84.06 103 LYS B O 1
ATOM 1729 N N . LEU B 1 104 ? 9.055 -18.297 -17.219 1 90 104 LEU B N 1
ATOM 1730 C CA . LEU B 1 104 ? 7.805 -18.422 -16.484 1 90 104 LEU B CA 1
ATOM 1731 C C . LEU B 1 104 ? 6.641 -17.828 -17.266 1 90 104 LEU B C 1
ATOM 1733 O O . LEU B 1 104 ? 6.805 -16.828 -17.953 1 90 104 LEU B O 1
ATOM 1737 N N . ARG B 1 105 ? 5.504 -18.547 -17.172 1 95.06 105 ARG B N 1
ATOM 1738 C CA . ARG B 1 105 ? 4.25 -18.016 -17.688 1 95.06 105 ARG B CA 1
ATOM 1739 C C . ARG B 1 105 ? 3.369 -17.484 -16.562 1 95.06 105 ARG B C 1
ATOM 1741 O O . ARG B 1 105 ? 3.135 -18.188 -15.578 1 95.06 105 ARG B O 1
ATOM 1748 N N . GLY B 1 106 ? 2.939 -16.266 -16.812 1 96.81 106 GLY B N 1
ATOM 1749 C CA . GLY B 1 106 ? 2.127 -15.656 -15.773 1 96.81 106 GLY B CA 1
ATOM 1750 C C . GLY B 1 106 ? 0.788 -15.148 -16.281 1 96.81 106 GLY B C 1
ATOM 1751 O O . GLY B 1 106 ? 0.612 -14.938 -17.484 1 96.81 106 GLY B O 1
ATOM 1752 N N . ALA B 1 107 ? -0.156 -15.07 -15.359 1 97.69 107 ALA B N 1
ATOM 1753 C CA . ALA B 1 107 ? -1.446 -14.414 -15.555 1 97.69 107 ALA B CA 1
ATOM 1754 C C . ALA B 1 107 ? -1.706 -13.383 -14.461 1 97.69 107 ALA B C 1
ATOM 1756 O O . ALA B 1 107 ? -1.564 -13.68 -13.273 1 97.69 107 ALA B O 1
ATOM 1757 N N . GLN B 1 108 ? -2.029 -12.227 -14.914 1 97.81 108 GLN B N 1
ATOM 1758 C CA . GLN B 1 108 ? -2.154 -11.102 -13.992 1 97.81 108 GLN B CA 1
ATOM 1759 C C . GLN B 1 108 ? -3.57 -10.539 -14 1 97.81 108 GLN B C 1
ATOM 1761 O O . GLN B 1 108 ? -4.188 -10.414 -15.062 1 97.81 108 GLN B O 1
ATOM 1766 N N . GLN B 1 109 ? -4.066 -10.109 -12.852 1 98.12 109 GLN B N 1
ATOM 1767 C CA . GLN B 1 109 ? -5.352 -9.422 -12.758 1 98.12 109 GLN B CA 1
ATOM 1768 C C . GLN B 1 109 ? -5.41 -8.539 -11.508 1 98.12 109 GLN B C 1
ATOM 1770 O O . GLN B 1 109 ? -4.879 -8.906 -10.461 1 98.12 109 GLN B O 1
ATOM 1775 N N . ASP B 1 110 ? -6.102 -7.453 -11.688 1 97.75 110 ASP B N 1
ATOM 1776 C CA . ASP B 1 110 ? -6.242 -6.488 -10.594 1 97.75 110 ASP B CA 1
ATOM 1777 C C . ASP B 1 110 ? -7.645 -6.543 -9.992 1 97.75 110 ASP B C 1
ATOM 1779 O O . ASP B 1 110 ? -8.633 -6.676 -10.719 1 97.75 110 ASP B O 1
ATOM 1783 N N . PHE B 1 111 ? -7.699 -6.352 -8.633 1 98.38 111 PHE B N 1
ATOM 1784 C CA . PHE B 1 111 ? -8.969 -6.359 -7.914 1 98.38 111 PHE B CA 1
ATOM 1785 C C . PHE B 1 111 ? -9.047 -5.191 -6.941 1 98.38 111 PHE B C 1
ATOM 1787 O O . PHE B 1 111 ? -8.047 -4.805 -6.34 1 98.38 111 PHE B O 1
ATOM 1794 N N . SER B 1 112 ? -10.227 -4.656 -6.836 1 97.81 112 SER B N 1
ATOM 1795 C CA . SER B 1 112 ? -10.555 -3.744 -5.746 1 97.81 112 SER B CA 1
ATOM 1796 C C . SER B 1 112 ? -11.086 -4.5 -4.531 1 97.81 112 SER B C 1
ATOM 1798 O O . SER B 1 112 ? -12 -5.32 -4.656 1 97.81 112 SER B O 1
ATOM 1800 N N . ILE B 1 113 ? -10.492 -4.273 -3.338 1 97.25 113 ILE B N 1
ATOM 1801 C CA . ILE B 1 113 ? -10.898 -4.961 -2.117 1 97.25 113 ILE B CA 1
ATOM 1802 C C . ILE B 1 113 ? -11.133 -3.943 -1.005 1 97.25 113 ILE B C 1
ATOM 1804 O O . ILE B 1 113 ? -10.297 -3.066 -0.768 1 97.25 113 ILE B O 1
ATOM 1808 N N . TRP B 1 114 ? -12.297 -4.031 -0.412 1 95.06 114 TRP B N 1
ATOM 1809 C CA . TRP B 1 114 ? -12.586 -3.277 0.803 1 95.06 114 TRP B CA 1
ATOM 1810 C C . TRP B 1 114 ? -12.305 -4.117 2.045 1 95.06 114 TRP B C 1
ATOM 1812 O O . TRP B 1 114 ? -12.664 -5.297 2.098 1 95.06 114 TRP B O 1
ATOM 1822 N N . PHE B 1 115 ? -11.578 -3.529 3.035 1 94.12 115 PHE B N 1
ATOM 1823 C CA . PHE B 1 115 ? -11.227 -4.281 4.234 1 94.12 115 PHE B CA 1
ATOM 1824 C C . PHE B 1 115 ? -11.227 -3.377 5.461 1 94.12 115 PHE B C 1
ATOM 1826 O O . PHE B 1 115 ? -11.203 -2.15 5.336 1 94.12 115 PHE B O 1
ATOM 1833 N N . ALA B 1 116 ? -11.344 -4.051 6.594 1 90.88 116 ALA B N 1
ATOM 1834 C CA . ALA B 1 116 ? -11.445 -3.307 7.848 1 90.88 116 ALA B CA 1
ATOM 1835 C C . ALA B 1 116 ? -10.156 -2.543 8.141 1 90.88 116 ALA B C 1
ATOM 1837 O O . ALA B 1 116 ? -9.062 -3.047 7.891 1 90.88 116 ALA B O 1
ATOM 1838 N N . ARG B 1 117 ? -10.359 -1.307 8.641 1 86.44 117 ARG B N 1
ATOM 1839 C CA . ARG B 1 117 ? -9.227 -0.47 9.031 1 86.44 117 ARG B CA 1
ATOM 1840 C C . ARG B 1 117 ? -8.555 -1.008 10.289 1 86.44 117 ARG B C 1
ATOM 1842 O O . ARG B 1 117 ? -9.227 -1.55 11.172 1 86.44 117 ARG B O 1
#

Sequence (234 aa):
MAVEDDIRRVAAPFVDDRVFPDEAPADTPLPYVTYQQIGGRPFTFLDGLPDKRNGRFQFNLWAETRDEASGLMRALADALELDAVLQATPLGELAGRSEPITKLRGAQQDFSIWFARMAVEDDIRRVAAPFVDDRVFPDEAPADTPLPYVTYQQIGGRPFTFLDGLPDKRNGRFQFNLWAETRDEASGLMRALADALELDAVLQATPLGELAGRSEPITKLRGAQQDFSIWFAR

Solvent-accessible surface area (backbone atoms only — not comparable to full-atom values): 12536 Å² total; per-residue (Å²): 118,60,65,64,49,56,48,44,63,68,50,18,80,81,25,82,58,42,60,26,68,71,59,69,64,87,83,65,68,79,40,29,35,28,33,41,76,79,52,52,58,87,73,81,52,95,81,62,81,59,69,56,42,47,34,25,34,39,38,36,24,36,18,84,38,58,67,57,7,45,52,50,39,52,52,46,50,51,48,41,39,66,32,88,76,49,47,32,38,64,75,32,24,55,19,61,42,75,38,81,90,80,58,40,17,28,20,33,39,38,28,40,34,57,36,76,104,132,58,70,64,54,57,50,44,64,68,50,21,80,80,27,81,58,41,63,25,66,72,58,69,63,88,84,63,68,77,41,29,36,28,33,38,40,72,16,36,57,59,72,80,47,96,77,64,80,54,70,54,40,41,34,26,35,39,38,34,23,36,18,84,37,60,67,56,9,45,52,52,39,53,51,47,50,52,49,41,39,66,32,88,76,50,48,31,39,73,74,56,70,79,38,82,42,74,37,80,88,81,59,40,17,29,20,33,39,38,28,42,33,59,39,79,102

Secondary structure (DSSP, 8-state):
--HHHHHHHHHGGGTTT-EEES-PPTTPPSSEEEEEEEE------SSS--SEEEEEEEEEEEESSHHHHHHHHHHHHHHHHH-TTT--EESS--EEEEETTTTEEEEEEEEEEEEE-/--HHHHHHHHHGGGTTT-EEES-PPTTPPSSEEEEEEB-------SSS--SEEEEEEEEEEEESSHHHHHHHHHHHHHHHHH-TTT--EESS--EEEEETTTTEEEEEEEEEEEEE-

Organism: Ralstonia nicotianae (strain ATCC BAA-1114 / GMI1000) (NCBI:txid267608)

pLDDT: mean 92.31, std 8.15, range [59.25, 98.75]